Protein 2F06 (pdb70)

Foldseek 3Di:
DLLFAKKKKWKAFADPDDVVVLVVLCVVVVKAWLDWDWDDDPTTIIIITQILDVVVSVVSCVVVVIDMDIDTKWKFKWFPDPCTVVVLQCLQVVVPKHFPDDWDDDVGMIMDITDIPDVSSVVSCVVVVTGIDRNNNSNPD/DDLWAKKKKWWQQDDPPVVVVLVVLCVVVVKDWLDWDWDDDPGTTIIITQILDVVVSVVSVVVVVIDMDIDTKWKFKWFPDPPTVVVLVCLQVVLPKAWPDDWDADVGIIIDITDIPDVVSVVSCVVVVTGTDRNNVSNVD

Secondary structure (DSSP, 8-state):
----EEEEEEEE-SSSSHHHHHHHHHHHTTPPEEEEEEEE-SS-EEEEEEES-HHHHHHHHHHTT--EEEEEEEEEEEESSTTHHHHHHHHHHHTT--B---EEEETTEEEEEE-B---HHHHHHHHTT-EEEPHHHHTT-/----EEEEEEEE--TTTHHHHHHHHHHHTTPPEEEEEEEE-SS-EEEEEEES-HHHHHHHHHHTT--EEEEEEEEEEEESSTTHHHHHHHHHHHTT--B---EEEETTEEEEEE-B---HHHHHHHHTT-EEPPHHHHHT-

Solvent-accessible surface area: 14874 Å² total

Nearest PDB structures (foldseek):
  2f06-assembly1_A  TM=1.005E+00  e=1.774E-27  Bacteroides thetaiotaomicron VPI-5482
  1sc6-assembly1_B  TM=7.900E-01  e=1.062E-03  Escherichia coli
  1sc6-assembly1_A  TM=7.971E-01  e=2.039E-03  Escherichia coli
  2p9g-assembly1_A  TM=7.923E-01  e=1.811E-03  Escherichia coli
  3k5p-assembly1_A  TM=7.965E-01  e=3.687E-03  Brucella abortus 2308

Radius of gyration: 22.55 Å; Cα contacts (8 Å, |Δi|>4): 538; chains: 2; bounding box: 54×61×44 Å

Organism: Bacteroides thetaiotaomicron (strain ATCC 29148 / DSM 2079 / JCM 5827 / CCUG 10774 / NCTC 10582 / VPI-5482 / E50) (NCBI:txid226186)

CATH classification: 3.30.2130.10

Structure (mmCIF, N/CA/C/O backbone):
data_2F06
#
_entry.id   2F06
#
_cell.length_a   64.622
_cell.length_b   64.622
_cell.length_c   244.942
_cell.angle_alpha   90.00
_cell.angle_beta   90.00
_cell.angle_gamma   120.00
#
_symmetry.space_group_name_H-M   'P 61 2 2'
#
loop_
_entity.id
_entity.type
_entity.pdbx_description
1 polymer 'conserved hypothetical protein'
2 non-polymer HISTIDINE
3 water water
#
loop_
_atom_site.group_PDB
_atom_site.id
_atom_site.type_symbol
_atom_site.label_atom_id
_atom_site.label_alt_id
_atom_site.label_comp_id
_atom_site.label_asym_id
_atom_site.label_entity_id
_atom_site.label_seq_id
_atom_site.pdbx_PDB_ins_code
_atom_site.Cartn_x
_atom_site.Cartn_y
_atom_site.Cartn_z
_atom_site.occupancy
_atom_site.B_iso_or_equiv
_atom_site.auth_seq_id
_atom_site.auth_comp_id
_atom_site.auth_asym_id
_atom_site.auth_atom_id
_atom_site.pdbx_PDB_model_num
ATOM 1 N N . SER A 1 1 ? 10.494 11.951 20.277 1.00 42.82 -2 SER A N 1
ATOM 2 C CA . SER A 1 1 ? 9.689 13.187 20.602 1.00 42.86 -2 SER A CA 1
ATOM 3 C C . SER A 1 1 ? 9.732 13.576 22.119 1.00 42.87 -2 SER A C 1
ATOM 4 O O . SER A 1 1 ? 10.481 12.998 22.899 1.00 43.12 -2 SER A O 1
ATOM 7 N N . ASN A 1 2 ? 8.904 14.554 22.495 1.00 43.02 -1 ASN A N 1
ATOM 8 C CA . ASN A 1 2 ? 8.987 15.366 23.736 1.00 41.75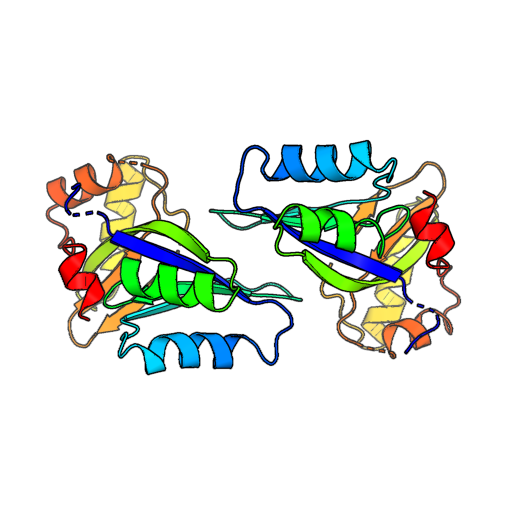 -1 ASN A CA 1
ATOM 9 C C . ASN A 1 2 ? 7.556 15.813 24.176 1.00 41.84 -1 ASN A C 1
ATOM 10 O O . ASN A 1 2 ? 7.380 16.383 25.297 1.00 42.73 -1 ASN A O 1
ATOM 15 N N . ALA A 1 3 ? 6.613 15.641 23.211 1.00 39.44 0 ALA A N 1
ATOM 16 C CA . ALA A 1 3 ? 5.117 15.607 23.283 1.00 37.57 0 ALA A CA 1
ATOM 17 C C . ALA A 1 3 ? 4.356 16.939 23.361 1.00 35.35 0 ALA A C 1
ATOM 18 O O . ALA A 1 3 ? 3.587 17.276 22.443 1.00 33.84 0 ALA A O 1
ATOM 33 N N . VAL A 1 5 ? 5.945 19.709 23.758 1.00 28.32 2 VAL A N 1
ATOM 34 C CA . VAL A 1 5 ? 6.812 20.737 23.194 1.00 25.99 2 VAL A CA 1
ATOM 35 C C . VAL A 1 5 ? 6.505 20.935 21.712 1.00 25.58 2 VAL A C 1
ATOM 36 O O . VAL A 1 5 ? 6.601 20.021 20.876 1.00 24.25 2 VAL A O 1
ATOM 40 N N . ALA A 1 6 ? 6.119 22.162 21.392 1.00 25.07 3 ALA A N 1
ATOM 41 C CA . ALA A 1 6 ? 5.724 22.533 20.065 1.00 22.74 3 ALA A CA 1
ATOM 42 C C . ALA A 1 6 ? 6.796 23.340 19.333 1.00 22.29 3 ALA A C 1
ATOM 43 O O . ALA A 1 6 ? 7.632 23.997 19.918 1.00 19.47 3 ALA A O 1
ATOM 45 N N . LYS A 1 7 ? 6.738 23.276 18.013 1.00 22.01 4 LYS A N 1
ATOM 46 C CA . LYS A 1 7 ? 7.613 24.041 17.160 1.00 22.35 4 LYS A CA 1
ATOM 47 C C . LYS A 1 7 ? 6.904 25.351 16.818 1.00 23.07 4 LYS A C 1
ATOM 48 O O . LYS A 1 7 ? 5.768 25.367 16.305 1.00 22.84 4 LYS A O 1
ATOM 54 N N . GLN A 1 8 ? 7.562 26.452 17.168 1.00 21.27 5 GLN A N 1
ATOM 55 C CA . GLN A 1 8 ? 7.135 27.746 16.729 1.00 20.91 5 GLN A CA 1
ATOM 56 C C . GLN A 1 8 ? 8.043 28.241 15.608 1.00 20.55 5 GLN A C 1
ATOM 57 O O . GLN A 1 8 ? 9.266 28.168 15.694 1.00 21.83 5 GLN A O 1
ATOM 63 N N . LEU A 1 9 ? 7.469 28.752 14.544 1.00 20.37 6 LEU A N 1
ATOM 64 C CA . LEU A 1 9 ? 8.296 29.407 13.532 1.00 20.82 6 LEU A CA 1
ATOM 65 C C . LEU A 1 9 ? 8.561 30.860 13.925 1.00 20.12 6 LEU A C 1
ATOM 66 O O . LEU A 1 9 ? 7.660 31.609 14.332 1.00 18.09 6 LEU A O 1
ATOM 71 N N . SER A 1 10 ? 9.814 31.251 13.779 1.00 19.80 7 SER A N 1
ATOM 72 C CA . SER A 1 10 ? 10.188 32.642 13.821 1.00 20.62 7 SER A CA 1
ATOM 73 C C . SER A 1 10 ? 10.689 33.058 12.467 1.00 21.57 7 SER A C 1
ATOM 74 O O . SER A 1 10 ? 11.736 32.580 12.044 1.00 21.96 7 SER A O 1
ATOM 77 N N . ILE A 1 11 ? 9.997 34.019 11.862 1.00 23.01 8 ILE A N 1
ATOM 78 C CA . ILE A 1 11 ? 10.265 34.425 10.534 1.00 24.56 8 ILE A CA 1
ATOM 79 C C . ILE A 1 11 ? 10.669 35.920 10.449 1.00 26.53 8 ILE A C 1
ATOM 80 O O . ILE A 1 11 ? 9.892 36.821 10.883 1.00 26.62 8 ILE A 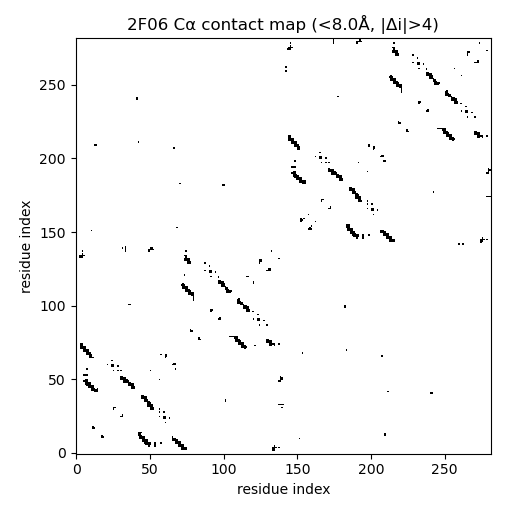O 1
ATOM 85 N N . PHE A 1 12 ? 11.857 36.157 9.872 1.00 26.99 9 PHE A N 1
ATOM 86 C CA . PHE A 1 12 ? 12.439 37.505 9.739 1.00 30.38 9 PHE A CA 1
ATOM 87 C C . PHE A 1 12 ? 11.763 38.218 8.561 1.00 31.50 9 PHE A C 1
ATOM 88 O O . PHE A 1 12 ? 11.815 37.744 7.445 1.00 31.99 9 PHE A O 1
ATOM 96 N N . LEU A 1 13 ? 11.029 39.294 8.854 1.00 33.78 10 LEU A N 1
ATOM 97 C CA . LEU A 1 13 ? 10.250 40.018 7.835 1.00 34.07 10 LEU A CA 1
ATOM 98 C C . LEU A 1 13 ? 11.088 41.263 7.617 1.00 36.05 10 LEU A C 1
ATOM 99 O O . LEU A 1 13 ? 11.164 42.156 8.507 1.00 36.23 10 LEU A O 1
ATOM 104 N N . GLU A 1 14 ? 11.742 41.329 6.478 1.00 37.26 11 GLU A N 1
ATOM 105 C CA . GLU A 1 14 ? 12.514 42.501 6.121 1.00 39.79 11 GLU A CA 1
ATOM 106 C C . GLU A 1 14 ? 11.617 43.662 5.624 1.00 40.09 11 GLU A C 1
ATOM 107 O O . GLU A 1 14 ? 10.408 43.536 5.643 1.00 40.03 11 GLU A O 1
ATOM 113 N N . ASN A 1 15 ? 12.162 44.811 5.238 1.00 42.04 12 ASN A N 1
ATOM 114 C CA . ASN A 1 15 ? 11.287 45.810 4.526 1.00 43.81 12 ASN A CA 1
ATOM 115 C C . ASN A 1 15 ? 10.175 46.345 5.528 1.00 44.89 12 ASN A C 1
ATOM 116 O O . ASN A 1 15 ? 10.554 46.863 6.579 1.00 44.81 12 ASN A O 1
ATOM 121 N N . LYS A 1 16 ? 8.862 46.220 5.250 1.00 45.75 13 LYS A N 1
ATOM 122 C CA . LYS A 1 16 ? 7.728 46.494 6.243 1.00 45.11 13 LYS A CA 1
ATOM 123 C C . LYS A 1 16 ? 6.305 46.398 5.617 1.00 45.76 13 LYS A C 1
ATOM 124 O O . LYS A 1 16 ? 5.319 46.658 6.321 1.00 46.40 13 LYS A O 1
ATOM 130 N N . SER A 1 17 ? 6.204 45.972 4.340 1.00 45.26 14 SER A N 1
ATOM 131 C CA . SER A 1 17 ? 5.347 46.709 3.359 1.00 44.03 14 SER A CA 1
ATOM 132 C C . SER A 1 17 ? 4.475 46.096 2.200 1.00 43.28 14 SER A C 1
ATOM 133 O O . SER A 1 17 ? 3.990 46.902 1.392 1.00 44.58 14 SER A O 1
ATOM 136 N N . GLY A 1 18 ? 4.387 44.787 1.939 1.00 41.10 15 GLY A N 1
ATOM 137 C CA . GLY A 1 18 ? 5.528 43.942 1.792 1.00 38.12 15 GLY A CA 1
ATOM 138 C C . GLY A 1 18 ? 5.453 42.456 2.037 1.00 35.07 15 GLY A C 1
ATOM 139 O O . GLY A 1 18 ? 4.613 41.711 1.503 1.00 35.02 15 GLY A O 1
ATOM 140 N N . ARG A 1 19 ? 6.412 42.077 2.848 1.00 31.28 16 ARG A N 1
ATOM 141 C CA . ARG A 1 19 ? 6.873 40.737 3.024 1.00 28.99 16 ARG A CA 1
ATOM 142 C C . ARG A 1 19 ? 5.957 39.933 3.875 1.00 26.87 16 ARG A C 1
ATOM 143 O O . ARG A 1 19 ? 5.921 38.726 3.718 1.00 24.15 16 ARG A O 1
ATOM 151 N N . LEU A 1 20 ? 5.217 40.585 4.776 1.00 24.26 17 LEU A N 1
ATOM 152 C CA . LEU A 1 20 ? 4.288 39.819 5.618 1.00 24.09 17 LEU A CA 1
ATOM 153 C C . LEU A 1 20 ? 3.160 39.174 4.743 1.00 23.57 17 LEU A C 1
ATOM 154 O O . LEU A 1 20 ? 2.735 38.019 4.980 1.00 22.19 17 LEU A O 1
ATOM 159 N N . THR A 1 21 ? 2.706 39.921 3.747 1.00 21.35 18 THR A N 1
ATOM 160 C CA . THR A 1 21 ? 1.684 39.396 2.859 1.00 22.90 18 THR A CA 1
ATOM 161 C C . THR A 1 21 ? 2.198 38.194 2.051 1.00 23.06 18 THR A C 1
ATOM 162 O O . THR A 1 21 ? 1.563 37.121 2.050 1.00 24.36 18 THR A O 1
ATOM 166 N N . GLU A 1 22 ? 3.359 38.353 1.437 1.00 22.50 19 GLU A N 1
ATOM 167 C CA . GLU A 1 22 ? 4.031 37.222 0.799 1.00 23.42 19 GLU A CA 1
ATOM 168 C C . GLU A 1 22 ? 4.213 36.018 1.703 1.00 22.37 19 GLU A C 1
ATOM 169 O O . GLU A 1 22 ? 4.041 34.932 1.219 1.00 21.31 19 GLU A O 1
ATOM 175 N N . VAL A 1 23 ? 4.559 36.185 2.995 1.00 20.28 20 VAL A N 1
ATOM 176 C CA . VAL A 1 23 ? 4.735 35.032 3.896 1.00 19.29 20 VAL A CA 1
ATOM 177 C C . VAL A 1 23 ? 3.412 34.333 4.086 1.00 18.90 20 VAL A C 1
ATOM 178 O O . VAL A 1 23 ? 3.305 33.083 4.140 1.00 18.92 20 VAL A O 1
ATOM 182 N N . THR A 1 24 ? 2.375 35.112 4.262 1.00 17.40 21 THR A N 1
ATOM 183 C CA . THR A 1 24 ? 1.065 34.462 4.477 1.00 18.41 21 THR A CA 1
ATOM 184 C C . THR A 1 24 ? 0.572 33.812 3.187 1.00 18.04 21 THR A C 1
ATOM 185 O O . THR A 1 24 ? -0.163 32.809 3.246 1.00 18.74 21 THR A O 1
ATOM 189 N N . GLU A 1 25 ? 0.970 34.385 2.068 1.00 17.26 22 GLU A N 1
ATOM 190 C CA . GLU A 1 25 ? 0.749 33.758 0.738 1.00 20.33 22 GLU A CA 1
ATOM 191 C C . GLU A 1 25 ? 1.496 32.423 0.487 1.00 20.03 22 GLU A C 1
ATOM 192 O O . GLU A 1 25 ? 0.897 31.475 0.002 1.00 22.01 22 GLU A O 1
ATOM 198 N N . VAL A 1 26 ? 2.797 32.363 0.721 1.00 21.87 23 VAL A N 1
ATOM 199 C CA . VAL A 1 26 ? 3.531 31.070 0.860 1.00 24.04 23 VAL A CA 1
ATOM 200 C C . VAL A 1 26 ? 2.813 30.002 1.686 1.00 24.05 23 VAL A C 1
ATOM 201 O O . VAL A 1 26 ? 2.635 28.877 1.223 1.00 26.31 23 VAL A O 1
ATOM 205 N N . LEU A 1 27 ? 2.397 30.341 2.891 1.00 23.42 24 LEU A N 1
ATOM 206 C CA . LEU A 1 27 ? 1.698 29.396 3.736 1.00 22.69 24 LEU A CA 1
ATOM 207 C C . LEU A 1 27 ? 0.321 28.998 3.220 1.00 21.92 24 LEU A C 1
ATOM 208 O O . LEU A 1 27 ? -0.003 27.814 3.286 1.00 21.81 24 LEU A O 1
ATOM 213 N N . ALA A 1 28 ? -0.472 29.958 2.705 1.00 19.66 25 ALA A N 1
ATOM 214 C CA . ALA A 1 28 ? -1.764 29.672 2.078 1.00 20.44 25 ALA A CA 1
ATOM 215 C C . ALA A 1 28 ? -1.645 28.686 0.922 1.00 21.09 25 ALA A C 1
ATOM 216 O O . ALA A 1 28 ? -2.531 27.827 0.716 1.00 21.56 25 ALA A O 1
ATOM 218 N N . LYS A 1 29 ? -0.604 28.863 0.109 1.00 21.27 26 LYS A N 1
ATOM 219 C CA . LYS A 1 29 ? -0.438 28.045 -1.098 1.00 22.70 26 LYS A CA 1
ATOM 220 C C . LYS A 1 29 ? -0.203 26.556 -0.723 1.00 23.36 26 LYS A C 1
ATOM 221 O O . LYS A 1 29 ? -0.538 25.638 -1.509 1.00 23.95 26 LYS A O 1
ATOM 227 N N . GLU A 1 30 ? 0.363 26.326 0.472 1.00 22.75 27 GLU A N 1
ATOM 228 C CA . GLU A 1 30 ? 0.616 24.982 0.922 1.00 23.08 27 GLU A CA 1
ATOM 229 C C . GLU A 1 30 ? -0.571 24.361 1.698 1.00 23.71 27 GLU A C 1
ATOM 230 O O . GLU A 1 30 ? -0.471 23.185 2.165 1.00 24.50 27 GLU A O 1
ATOM 236 N N . ASN A 1 31 ? -1.672 25.122 1.819 1.00 22.84 28 ASN A N 1
ATOM 237 C CA . ASN A 1 31 ? -2.844 24.795 2.656 1.00 22.06 28 ASN A CA 1
ATOM 238 C C . ASN A 1 31 ? -2.374 24.583 4.094 1.00 22.41 28 ASN A C 1
ATOM 239 O O . ASN A 1 31 ? -2.778 23.625 4.760 1.00 21.55 28 ASN A O 1
ATOM 244 N N . ILE A 1 32 ? -1.490 25.487 4.550 1.00 22.01 29 ILE A N 1
ATOM 245 C CA . ILE A 1 32 ? -1.009 25.493 5.905 1.00 20.47 29 ILE A CA 1
ATOM 246 C C . ILE A 1 32 ? -1.819 26.524 6.626 1.00 20.97 29 ILE A C 1
ATOM 247 O O . ILE A 1 32 ? -1.871 27.696 6.232 1.00 20.19 29 ILE A O 1
ATOM 252 N N . ASN A 1 33 ? -2.511 26.061 7.667 1.00 21.83 30 ASN A N 1
ATOM 253 C CA . ASN A 1 33 ? -3.287 26.939 8.555 1.00 23.46 30 ASN A CA 1
ATOM 254 C C . ASN A 1 33 ? -2.418 27.560 9.658 1.00 23.67 30 ASN A C 1
ATOM 255 O O . ASN A 1 33 ? -1.593 26.885 10.333 1.00 23.59 30 ASN A O 1
ATOM 260 N N . LEU A 1 34 ? -2.686 28.829 9.911 1.00 23.89 31 LEU A N 1
ATOM 261 C CA . LEU A 1 34 ? -2.105 29.543 11.033 1.00 23.55 31 LEU A CA 1
ATOM 262 C C . LEU A 1 34 ? -3.012 29.380 12.258 1.00 23.49 31 LEU A C 1
ATOM 263 O O . LEU A 1 34 ? -4.178 29.661 12.189 1.00 24.31 31 LEU A O 1
ATOM 268 N N . SER A 1 35 ? -2.471 28.941 13.383 1.00 23.13 32 SER A N 1
ATOM 269 C CA . SER A 1 35 ? -3.226 28.774 14.643 1.00 23.19 32 SER A CA 1
ATOM 270 C C . SER A 1 35 ? -3.150 29.963 15.555 1.00 21.50 32 SER A C 1
ATOM 271 O O . SER A 1 35 ? -4.087 30.280 16.267 1.00 19.24 32 SER A O 1
ATOM 274 N N . ALA A 1 36 ? -1.977 30.558 15.554 1.00 23.12 33 ALA A N 1
ATOM 275 C CA . ALA A 1 36 ? -1.590 31.593 16.515 1.00 25.33 33 ALA A CA 1
ATOM 276 C C . ALA A 1 36 ? -0.373 32.282 15.948 1.00 26.57 33 ALA A C 1
ATOM 277 O O . ALA A 1 36 ? 0.591 31.628 15.485 1.00 27.28 33 ALA A O 1
ATOM 279 N N . LEU A 1 37 ? -0.396 33.594 16.001 1.00 26.41 34 LEU A N 1
ATOM 280 C CA . LEU A 1 37 ? 0.777 34.307 15.652 1.00 27.36 34 LEU A CA 1
ATOM 281 C C . LEU A 1 37 ? 0.875 35.613 16.430 1.00 27.90 34 LEU A C 1
ATOM 282 O O . LEU A 1 37 ? -0.094 36.062 17.060 1.00 28.32 34 LEU A O 1
ATOM 287 N N . CYS A 1 38 ? 2.041 36.231 16.365 1.00 25.87 35 CYS A N 1
ATOM 288 C CA . CYS A 1 38 ? 2.307 37.370 17.177 1.00 27.69 35 CYS A CA 1
ATOM 289 C C . CYS A 1 38 ? 3.503 37.943 16.445 1.00 26.83 35 CYS A C 1
ATOM 290 O O . CYS A 1 38 ? 4.441 37.229 16.054 1.00 27.55 35 CYS A O 1
ATOM 293 N N . ILE A 1 39 ? 3.470 39.221 16.165 1.00 25.93 36 ILE A N 1
ATOM 294 C CA . ILE A 1 39 ? 4.651 39.796 15.579 1.00 25.10 36 ILE A CA 1
ATOM 295 C C . ILE A 1 39 ? 5.442 40.490 16.682 1.00 25.84 36 ILE A C 1
ATOM 296 O O . ILE A 1 39 ? 4.916 41.342 17.392 1.00 24.78 36 ILE A O 1
ATOM 301 N N . ALA A 1 40 ? 6.726 40.157 16.806 1.00 27.38 37 ALA A N 1
ATOM 302 C CA . ALA A 1 40 ? 7.589 40.991 17.673 1.00 27.61 37 ALA A CA 1
ATOM 303 C C . ALA A 1 40 ? 8.356 41.979 16.772 1.00 26.15 37 ALA A C 1
ATOM 304 O O . ALA A 1 40 ? 9.288 41.575 16.104 1.00 25.16 37 ALA A O 1
ATOM 306 N N . GLU A 1 41 ? 7.985 43.268 16.772 1.00 25.34 38 GLU A N 1
ATOM 307 C CA A GLU A 1 41 ? 8.472 44.237 15.774 0.50 23.13 38 GLU A CA 1
ATOM 308 C CA B GLU A 1 41 ? 8.539 44.192 15.770 0.50 24.89 38 GLU A CA 1
ATOM 309 C C . GLU A 1 41 ? 9.463 45.278 16.300 1.00 23.70 38 GLU A C 1
ATOM 310 O O . GLU A 1 41 ? 9.436 45.647 17.481 1.00 22.49 38 GLU A O 1
ATOM 321 N N . ASN A 1 42 ? 10.302 45.792 15.413 1.00 22.80 39 ASN A N 1
ATOM 322 C CA . ASN A 1 42 ? 10.991 47.007 15.727 1.00 21.46 39 ASN A CA 1
ATOM 323 C C . ASN A 1 42 ? 10.645 48.019 14.613 1.00 22.63 39 ASN A C 1
ATOM 324 O O . ASN A 1 42 ? 9.841 47.715 13.706 1.00 22.38 39 ASN A O 1
ATOM 329 N N . ALA A 1 43 ? 11.261 49.197 14.672 1.00 22.07 40 ALA A N 1
ATOM 330 C CA . ALA A 1 43 ? 11.017 50.274 13.711 1.00 22.08 40 ALA A CA 1
ATOM 331 C C . ALA A 1 43 ? 11.295 49.842 12.244 1.00 21.55 40 ALA A C 1
ATOM 332 O O . ALA A 1 43 ? 10.787 50.435 11.324 1.00 20.83 40 ALA A O 1
ATOM 334 N N . ASP A 1 44 ? 12.113 48.841 12.020 1.00 22.66 41 ASP A N 1
ATOM 335 C CA . ASP A 1 44 ? 12.459 48.617 10.617 1.00 23.69 41 ASP A CA 1
ATOM 336 C C . ASP A 1 44 ? 11.823 47.326 10.149 1.00 24.59 41 ASP A C 1
ATOM 337 O O . ASP A 1 44 ? 11.363 47.228 8.992 1.00 24.02 41 ASP A O 1
ATOM 342 N N . PHE A 1 45 ? 11.813 46.298 11.007 1.00 25.46 42 PHE A N 1
ATOM 343 C CA A PHE A 1 45 ? 11.478 44.947 10.596 0.50 25.04 42 PHE A CA 1
ATOM 344 C CA B PHE A 1 45 ? 11.250 45.030 10.535 0.50 26.66 42 PHE A CA 1
ATOM 345 C C . PHE A 1 45 ? 10.612 44.320 11.657 1.00 27.29 42 PHE A C 1
ATOM 346 O O . PHE A 1 45 ? 10.582 44.822 12.787 1.00 27.26 42 PHE A O 1
ATOM 361 N N . GLY A 1 46 ? 9.998 43.192 11.304 1.00 28.54 43 GLY A N 1
ATOM 362 C CA . GLY A 1 46 ? 9.361 42.370 12.311 1.00 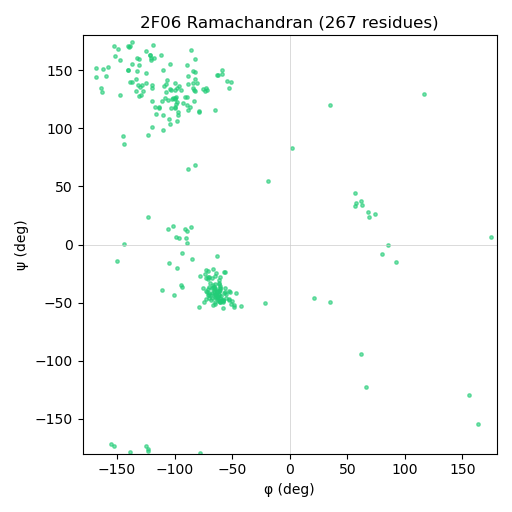30.78 43 GLY A CA 1
ATOM 363 C C . GLY A 1 46 ? 9.872 40.974 12.391 1.00 30.25 43 GLY A C 1
ATOM 364 O O . GLY A 1 46 ? 10.546 40.482 11.491 1.00 32.13 43 GLY A O 1
ATOM 365 N N . ILE A 1 47 ? 9.567 40.342 13.490 1.00 29.74 44 ILE A N 1
ATOM 366 C CA . ILE A 1 47 ? 9.659 38.935 13.464 1.00 31.99 44 ILE A CA 1
ATOM 367 C C . ILE A 1 47 ? 8.271 38.321 13.690 1.00 31.05 44 ILE A C 1
ATOM 368 O O . ILE A 1 47 ? 7.659 38.506 14.793 1.00 32.60 44 ILE A O 1
ATOM 373 N N . LEU A 1 48 ? 7.822 37.576 12.683 1.00 28.06 45 LEU A N 1
ATOM 374 C CA . LEU A 1 48 ? 6.617 36.818 12.841 1.00 27.26 45 LEU A CA 1
ATOM 375 C C . LEU A 1 48 ? 6.892 35.548 13.631 1.00 25.79 45 LEU A C 1
ATOM 376 O O . LEU A 1 48 ? 7.553 34.633 13.143 1.00 26.41 45 LEU A O 1
ATOM 381 N N . ARG A 1 49 ? 6.318 35.494 14.811 1.00 22.50 46 ARG A N 1
ATOM 382 C CA . ARG A 1 49 ? 6.255 34.274 15.574 1.00 22.38 46 ARG A CA 1
ATOM 383 C C . ARG A 1 49 ? 4.936 33.575 15.297 1.00 23.32 46 ARG A C 1
ATOM 384 O O . ARG A 1 49 ? 3.875 34.205 15.344 1.00 23.54 46 ARG A O 1
ATOM 392 N N . GLY A 1 50 ? 4.992 32.282 15.033 1.00 22.18 47 GLY A N 1
ATOM 393 C CA . GLY A 1 50 ? 3.904 31.644 14.352 1.00 24.32 47 GLY A CA 1
ATOM 394 C C . GLY A 1 50 ? 3.737 30.213 14.821 1.00 23.83 47 GLY A C 1
ATOM 395 O O . GLY A 1 50 ? 4.690 29.446 14.835 1.00 24.37 47 GLY A O 1
ATOM 396 N N . ILE A 1 51 ? 2.511 29.883 15.200 1.00 22.49 48 ILE A N 1
ATOM 397 C CA . ILE A 1 51 ? 2.066 28.482 15.340 1.00 22.11 48 ILE A CA 1
ATOM 398 C C . ILE A 1 51 ? 1.267 28.074 14.095 1.00 21.46 48 ILE A C 1
ATOM 399 O O . ILE A 1 51 ? 0.242 28.683 13.799 1.00 21.73 48 ILE A O 1
ATOM 404 N N . VAL A 1 52 ? 1.759 27.082 13.339 1.00 21.24 49 VAL A N 1
ATOM 405 C CA . VAL A 1 52 ? 1.079 26.650 12.120 1.00 22.26 49 VAL A CA 1
ATOM 406 C C . VAL A 1 52 ? 0.628 25.154 12.199 1.00 23.17 49 VAL A C 1
ATOM 407 O O . VAL A 1 52 ? 1.037 24.440 13.133 1.00 21.53 49 VAL A O 1
ATOM 411 N N . SER A 1 53 ? -0.159 24.703 11.212 1.00 22.51 50 SER A N 1
ATOM 412 C CA . SER A 1 53 ? -0.712 23.316 11.209 1.00 23.50 50 SER A CA 1
ATOM 413 C C . SER A 1 53 ? 0.305 22.199 10.886 1.00 23.76 50 SER A C 1
ATOM 414 O O . SER A 1 53 ? 0.125 21.040 11.301 1.00 24.09 50 SER A O 1
ATOM 417 N N . ASP A 1 54 ? 1.361 22.559 10.154 1.00 23.37 51 ASP A N 1
ATOM 418 C CA . ASP A 1 54 ? 2.435 21.645 9.788 1.00 23.53 51 ASP A CA 1
ATOM 419 C C . ASP A 1 54 ? 3.776 22.416 9.791 1.00 23.19 51 ASP A C 1
ATOM 420 O O . ASP A 1 54 ? 4.185 22.961 8.754 1.00 23.21 51 ASP A O 1
ATOM 425 N N . PRO A 1 55 ? 4.443 22.510 10.966 1.00 22.73 52 PRO A N 1
ATOM 426 C CA . PRO A 1 55 ? 5.659 23.358 11.007 1.00 22.87 52 PRO A CA 1
ATOM 427 C C . PRO A 1 55 ? 6.824 22.942 10.079 1.00 22.70 52 PRO A C 1
ATOM 428 O O . PRO A 1 55 ? 7.483 23.814 9.525 1.00 21.68 52 PRO A O 1
ATOM 432 N N . ASP A 1 56 ? 7.016 21.648 9.851 1.00 22.62 53 ASP A N 1
ATOM 433 C CA . ASP A 1 56 ? 8.111 21.160 9.000 1.00 23.23 53 ASP A CA 1
ATOM 434 C C . ASP A 1 56 ? 7.880 21.493 7.513 1.00 22.08 53 ASP A C 1
ATOM 435 O O . ASP A 1 56 ? 8.808 21.930 6.822 1.00 20.91 53 ASP A O 1
ATOM 440 N N . LYS A 1 57 ? 6.649 21.289 7.054 1.00 20.94 54 LYS A N 1
ATOM 441 C CA . LYS A 1 57 ? 6.270 21.638 5.674 1.00 21.44 54 LYS A CA 1
ATOM 442 C C . LYS A 1 57 ? 6.372 23.164 5.496 1.00 20.47 54 LYS A C 1
ATOM 443 O O . LYS A 1 57 ? 6.884 23.634 4.475 1.00 20.50 54 LYS A O 1
ATOM 449 N N . ALA A 1 58 ? 5.876 23.918 6.485 1.00 18.71 55 ALA A N 1
ATOM 450 C CA . ALA A 1 58 ? 5.952 25.375 6.480 1.00 18.19 55 ALA A CA 1
ATOM 451 C C . ALA A 1 58 ? 7.366 25.895 6.446 1.00 18.50 55 ALA A C 1
ATOM 452 O O . ALA A 1 58 ? 7.688 26.761 5.590 1.00 18.66 55 ALA A O 1
ATOM 454 N N . TYR A 1 59 ? 8.202 25.375 7.335 1.00 17.65 56 TYR A N 1
ATOM 455 C CA . TYR A 1 59 ? 9.626 25.709 7.308 1.00 19.98 56 TYR A CA 1
ATOM 456 C C . TYR A 1 59 ? 10.309 25.486 5.944 1.00 20.28 56 TYR A C 1
ATOM 457 O O . TYR A 1 59 ? 11.061 26.331 5.458 1.00 19.53 56 TYR A O 1
ATOM 466 N N . LYS A 1 60 ? 10.082 24.344 5.324 1.00 21.23 57 LYS A N 1
ATOM 467 C CA . LYS A 1 60 ? 10.788 24.089 4.059 1.00 22.08 57 LYS A CA 1
ATOM 468 C C . LYS A 1 60 ? 10.268 24.986 2.906 1.00 21.86 57 LYS A C 1
ATOM 469 O O . LYS A 1 60 ? 11.064 25.429 2.064 1.00 21.22 57 LYS A O 1
ATOM 475 N N . ALA A 1 61 ? 8.954 25.244 2.879 1.00 20.86 58 ALA A N 1
ATOM 476 C CA . ALA A 1 61 ? 8.341 26.177 1.931 1.00 21.61 58 ALA A CA 1
ATOM 477 C C . ALA A 1 61 ? 8.928 27.619 2.050 1.00 21.55 58 ALA A C 1
ATOM 478 O O . ALA A 1 61 ? 9.337 28.272 1.046 1.00 21.77 58 ALA A O 1
ATOM 480 N N . LEU A 1 62 ? 9.007 28.093 3.280 1.00 21.83 59 LEU A N 1
ATOM 481 C CA . LEU A 1 62 ? 9.622 29.365 3.562 1.00 21.37 59 LEU A CA 1
ATOM 482 C C . LEU A 1 62 ? 11.093 29.450 3.153 1.00 21.80 59 LEU A C 1
ATOM 483 O O . LEU A 1 62 ? 11.448 30.417 2.493 1.00 21.50 59 LEU A O 1
ATOM 488 N N . LYS A 1 63 ? 11.938 28.477 3.531 1.00 22.14 60 LYS A N 1
ATOM 489 C CA . LYS A 1 63 ? 13.354 28.419 3.055 1.00 23.91 60 LYS A CA 1
ATOM 490 C C . LYS A 1 63 ? 13.472 28.404 1.526 1.00 23.50 60 LYS A C 1
ATOM 491 O O . LYS A 1 63 ? 14.377 29.024 0.949 1.00 23.64 60 LYS A O 1
ATOM 497 N N . ASP A 1 64 ? 12.582 27.641 0.885 1.00 24.28 61 ASP A N 1
ATOM 498 C CA . ASP A 1 64 ? 12.488 27.540 -0.569 1.00 23.44 61 ASP A CA 1
ATOM 499 C C . ASP A 1 64 ? 12.180 28.897 -1.206 1.00 22.91 61 ASP A C 1
ATOM 500 O O . ASP A 1 64 ? 12.626 29.163 -2.329 1.00 23.18 61 ASP A O 1
ATOM 505 N N . ASN A 1 65 ? 11.343 29.694 -0.538 1.00 21.39 62 ASN A N 1
ATOM 506 C CA . ASN A 1 65 ? 11.011 31.046 -0.970 1.00 21.33 62 ASN A CA 1
ATOM 507 C C . ASN A 1 65 ? 11.949 32.126 -0.419 1.00 22.54 62 ASN A C 1
ATOM 508 O O . ASN A 1 65 ? 11.636 33.320 -0.511 1.00 22.76 62 ASN A O 1
ATOM 513 N N . HIS A 1 66 ? 13.071 31.687 0.174 1.00 22.77 63 HIS A N 1
ATOM 514 C CA . HIS A 1 66 ? 14.213 32.534 0.556 1.00 23.65 63 HIS A CA 1
ATOM 515 C C . HIS A 1 66 ? 13.922 33.381 1.782 1.00 23.91 63 HIS A C 1
ATOM 516 O O . HIS A 1 66 ? 14.578 34.425 1.975 1.00 25.48 63 HIS A O 1
ATOM 523 N N . PHE A 1 67 ? 12.996 32.916 2.639 1.00 22.74 64 PHE A N 1
ATOM 524 C CA . PHE A 1 67 ? 12.797 33.531 3.947 1.00 21.96 64 PHE A CA 1
ATOM 525 C C . PHE A 1 67 ? 13.811 33.013 4.940 1.00 21.85 64 PHE A C 1
ATOM 526 O O . PHE A 1 67 ? 14.257 31.874 4.820 1.00 21.06 64 PHE A O 1
ATOM 534 N N . ALA A 1 68 ? 14.201 33.869 5.898 1.00 21.05 65 ALA A N 1
ATOM 535 C CA . ALA A 1 68 ? 14.967 33.444 7.037 1.00 22.03 65 ALA A CA 1
ATOM 536 C C . ALA A 1 68 ? 13.978 32.996 8.146 1.00 21.29 65 ALA A C 1
ATOM 537 O O . ALA A 1 68 ? 13.209 33.790 8.640 1.00 22.18 65 ALA A O 1
ATOM 539 N N . VAL A 1 69 ? 13.999 31.716 8.519 1.00 21.72 66 VAL A N 1
ATOM 540 C CA . VAL A 1 69 ? 13.086 31.119 9.511 1.00 22.44 66 VAL A CA 1
ATOM 541 C C . VAL A 1 69 ? 13.864 30.278 10.473 1.00 22.23 66 VAL A C 1
ATOM 542 O O . VAL A 1 69 ? 14.744 29.515 10.087 1.00 20.57 66 VAL A O 1
ATOM 546 N N . ASN A 1 70 ? 13.468 30.317 11.723 1.00 23.71 67 ASN A N 1
ATOM 547 C CA . ASN A 1 70 ? 14.102 29.511 12.763 1.00 24.86 67 ASN A CA 1
ATOM 548 C C . ASN A 1 70 ? 12.959 28.843 13.473 1.00 26.01 67 ASN A C 1
ATOM 549 O O . ASN A 1 70 ? 11.856 29.378 13.447 1.00 26.23 67 ASN A O 1
ATOM 554 N N . ILE A 1 71 ? 13.198 27.686 14.093 1.00 26.21 68 ILE A N 1
ATOM 555 C CA . ILE A 1 71 ? 12.177 27.015 14.921 1.00 26.04 68 ILE A CA 1
ATOM 556 C C . ILE A 1 71 ? 12.591 27.163 16.376 1.00 25.53 68 ILE A C 1
ATOM 557 O O . ILE A 1 71 ? 13.777 27.137 16.676 1.00 24.12 68 ILE A O 1
ATOM 562 N N . THR A 1 72 ? 11.621 27.454 17.241 1.00 24.34 69 THR A N 1
ATOM 563 C CA . THR A 1 72 ? 11.823 27.569 18.704 1.00 25.33 69 THR A CA 1
ATOM 564 C C . THR A 1 72 ? 10.844 26.621 19.373 1.00 23.06 69 THR A C 1
ATOM 565 O O . THR A 1 72 ? 9.750 26.435 18.852 1.00 21.29 69 THR A O 1
ATOM 569 N N . ASP A 1 73 ? 11.233 26.051 20.521 1.00 23.24 70 ASP A N 1
ATOM 570 C CA . ASP A 1 73 ? 10.358 25.190 21.334 1.00 21.29 70 ASP A CA 1
ATOM 571 C C . ASP A 1 73 ? 9.539 26.167 22.151 1.00 20.56 70 ASP A C 1
ATOM 572 O O . ASP A 1 73 ? 10.080 27.111 22.700 1.00 20.15 70 ASP A O 1
ATOM 577 N N . VAL A 1 74 ? 8.241 25.940 22.195 1.00 20.42 71 VAL A N 1
ATOM 578 C CA . VAL A 1 74 ? 7.294 26.591 23.091 1.00 21.08 71 VAL A CA 1
ATOM 579 C C . VAL A 1 74 ? 6.305 25.488 23.580 1.00 21.06 71 VAL A C 1
ATOM 580 O O . VAL A 1 74 ? 6.310 24.326 23.085 1.00 19.08 71 VAL A O 1
ATOM 584 N N . VAL A 1 75 ? 5.479 25.857 24.556 1.00 21.84 72 VAL A N 1
ATOM 585 C CA . VAL A 1 75 ? 4.460 24.923 25.136 1.00 22.39 72 VAL A CA 1
ATOM 586 C C . VAL A 1 75 ? 3.134 25.693 25.165 1.00 23.34 72 VAL A C 1
ATOM 587 O O . VAL A 1 75 ? 3.101 26.920 25.419 1.00 21.92 72 VAL A O 1
ATOM 591 N N . GLY A 1 76 ? 2.057 25.007 24.787 1.00 23.95 73 GLY A N 1
ATOM 592 C CA . GLY A 1 76 ? 0.710 25.552 24.804 1.00 22.74 73 GLY A CA 1
ATOM 593 C C . GLY A 1 76 ? -0.029 25.076 26.037 1.00 23.44 73 GLY A C 1
ATOM 594 O O . GLY A 1 76 ? 0.137 23.946 26.441 1.00 22.37 73 GLY A O 1
ATOM 595 N N . ILE A 1 77 ? -0.804 25.956 26.679 1.00 23.32 74 ILE A N 1
ATOM 596 C CA . ILE A 1 77 ? -1.656 25.582 27.792 1.00 23.46 74 ILE A CA 1
ATOM 597 C C . ILE A 1 77 ? -3.044 26.176 27.567 1.00 24.98 74 ILE A C 1
ATOM 598 O O . ILE A 1 77 ? -3.222 27.121 26.771 1.00 23.33 74 ILE A O 1
ATOM 603 N N . SER A 1 78 ? -4.008 25.607 28.267 1.00 24.44 75 SER A N 1
ATOM 604 C CA . SER A 1 78 ? -5.353 26.089 28.246 1.00 26.00 75 SER A CA 1
ATOM 605 C C . SER A 1 78 ? -5.745 26.360 29.690 1.00 25.39 75 SER A C 1
ATOM 606 O O . SER A 1 78 ? -5.385 25.588 30.601 1.00 25.66 75 SER A O 1
ATOM 609 N N . CYS A 1 79 ? -6.436 27.460 29.931 1.00 23.97 76 CYS A N 1
ATOM 610 C CA . CYS A 1 79 ? -6.996 27.670 31.269 1.00 24.38 76 CYS A CA 1
ATOM 611 C C . CYS A 1 79 ? -8.387 28.264 31.166 1.00 22.57 76 CYS A C 1
ATOM 612 O O . CYS A 1 79 ? -8.828 28.586 30.092 1.00 22.41 76 CYS A O 1
ATOM 615 N N . PRO A 1 80 ? -9.114 28.333 32.272 1.00 22.47 77 PRO A N 1
ATOM 616 C CA . PRO A 1 80 ? -10.413 29.034 32.161 1.00 21.57 77 PRO A CA 1
ATOM 617 C C . PRO A 1 80 ? -10.344 30.509 31.705 1.00 22.85 77 PRO A C 1
ATOM 618 O O . PRO A 1 80 ? -9.365 31.231 31.981 1.00 22.32 77 PRO A O 1
ATOM 622 N N . ASN A 1 81 ? -11.378 30.914 30.959 1.00 21.76 78 ASN A N 1
ATOM 623 C CA . ASN A 1 81 ? -11.475 32.286 30.502 1.00 21.23 78 ASN A CA 1
ATOM 624 C C . ASN A 1 81 ? -12.197 33.093 31.553 1.00 21.15 78 ASN A C 1
ATOM 625 O O . ASN A 1 81 ? -13.288 33.615 31.307 1.00 21.28 78 ASN A O 1
ATOM 630 N N . VAL A 1 82 ? -11.557 33.208 32.707 1.00 20.89 79 VAL A N 1
ATOM 631 C CA . VAL A 1 82 ? -12.083 34.003 33.825 1.00 20.70 79 VAL A CA 1
ATOM 632 C C . VAL A 1 82 ? -10.922 34.802 34.430 1.00 20.19 79 VAL A C 1
ATOM 633 O O . VAL A 1 82 ? -9.775 34.429 34.213 1.00 19.43 79 VAL A O 1
ATOM 637 N N . PRO A 1 83 ? -11.209 35.949 35.100 1.00 20.74 80 PRO A N 1
ATOM 638 C CA . PRO A 1 83 ? -10.192 36.745 35.774 1.00 20.25 80 PRO A CA 1
ATOM 639 C C . PRO A 1 83 ? -9.338 35.926 36.743 1.00 20.64 80 PRO A C 1
ATOM 640 O O . PRO A 1 83 ? -9.878 35.110 37.509 1.00 19.17 80 PRO A O 1
ATOM 644 N N . GLY A 1 84 ? -8.023 36.138 36.680 1.00 20.20 81 GLY A N 1
ATOM 645 C CA . GLY A 1 84 ? -7.099 35.512 37.636 1.00 22.67 81 GLY A CA 1
ATOM 646 C C . GLY A 1 84 ? -6.636 34.108 37.277 1.00 23.18 81 GLY A C 1
ATOM 647 O O . GLY A 1 84 ? -5.855 33.489 38.016 1.00 24.02 81 GLY A O 1
ATOM 648 N N . ALA A 1 85 ? -7.126 33.611 36.142 1.00 22.85 82 ALA A N 1
ATOM 649 C CA . ALA A 1 85 ? -6.922 32.244 35.770 1.00 23.79 82 ALA A CA 1
ATOM 650 C C . ALA A 1 85 ? -5.480 32.100 35.324 1.00 23.98 82 ALA A C 1
ATOM 651 O O . ALA A 1 85 ? -4.776 31.219 35.805 1.00 24.41 82 ALA A O 1
ATOM 653 N N . LEU A 1 86 ? -5.038 32.991 34.428 1.00 24.35 83 LEU A N 1
ATOM 654 C CA . LEU A 1 86 ? -3.641 33.023 33.988 1.00 24.69 83 LEU A CA 1
ATOM 655 C C . LEU A 1 86 ? -2.688 33.339 35.152 1.00 24.06 83 LEU A C 1
ATOM 656 O O . LEU A 1 86 ? -1.615 32.751 35.236 1.00 23.09 83 LEU A O 1
ATOM 661 N N . ALA A 1 87 ? -3.097 34.284 36.008 1.00 24.07 84 ALA A N 1
ATOM 662 C CA . ALA A 1 87 ? -2.436 34.662 37.237 1.00 23.75 84 ALA A CA 1
ATOM 663 C C . ALA A 1 87 ? -2.028 33.469 38.087 1.00 23.82 84 ALA A C 1
ATOM 664 O O . ALA A 1 87 ? -0.974 33.509 38.714 1.00 22.88 84 ALA A O 1
ATOM 666 N N . LYS A 1 88 ? -2.920 32.470 38.171 1.00 23.84 85 LYS A N 1
ATOM 667 C CA . LYS A 1 88 ? -2.729 31.292 39.027 1.00 24.34 85 LYS A CA 1
ATOM 668 C C . LYS A 1 88 ? -1.629 30.429 38.408 1.00 24.34 85 LYS A C 1
ATOM 669 O O . LYS A 1 88 ? -0.707 29.955 39.077 1.00 24.33 85 LYS A O 1
ATOM 675 N N . VAL A 1 89 ? -1.689 30.269 37.096 1.00 23.84 86 VAL A N 1
ATOM 676 C CA . VAL A 1 89 ? -0.663 29.536 36.416 1.00 23.91 86 VAL A CA 1
ATOM 677 C C . VAL A 1 89 ? 0.732 30.163 36.618 1.00 23.75 86 VAL A C 1
ATOM 678 O O . VAL A 1 89 ? 1.701 29.451 36.844 1.00 23.93 86 VAL A O 1
ATOM 682 N N . LEU A 1 90 ? 0.826 31.480 36.500 1.00 22.47 87 LEU A N 1
ATOM 683 C CA . LEU A 1 90 ? 2.094 32.177 36.451 1.00 21.56 87 LEU A CA 1
ATOM 684 C C . LEU A 1 90 ? 2.700 32.149 37.860 1.00 22.18 87 LEU A C 1
ATOM 685 O O . LEU A 1 90 ? 3.921 32.176 38.053 1.00 22.33 87 LEU A O 1
ATOM 690 N N . GLY A 1 91 ? 1.816 32.091 38.855 1.00 21.64 88 GLY A N 1
ATOM 691 C CA . GLY A 1 91 ? 2.216 32.078 40.243 1.00 21.43 88 GLY A CA 1
ATOM 692 C C . GLY A 1 91 ? 2.759 30.698 40.567 1.00 22.13 88 GLY A C 1
ATOM 693 O O . GLY A 1 91 ? 3.730 30.582 41.320 1.00 22.34 88 GLY A O 1
ATOM 694 N N . PHE A 1 92 ? 2.157 29.648 40.002 1.00 22.53 89 PHE A N 1
ATOM 695 C CA . PHE A 1 92 ? 2.724 28.311 40.155 1.00 23.52 89 PHE A CA 1
ATOM 696 C C . PHE A 1 92 ? 4.139 28.375 39.597 1.00 23.22 89 PHE A C 1
ATOM 697 O O . PHE A 1 92 ? 5.067 27.932 40.226 1.00 22.07 89 PHE A O 1
ATOM 705 N N . LEU A 1 93 ? 4.322 28.949 38.412 1.00 22.92 90 LEU A N 1
ATOM 706 C CA . LEU A 1 93 ? 5.633 28.890 37.759 1.00 23.72 90 LEU A CA 1
ATOM 707 C C . LEU A 1 93 ? 6.618 29.701 38.523 1.00 25.26 90 LEU A C 1
ATOM 708 O O . LEU A 1 93 ? 7.729 29.242 38.786 1.00 26.11 90 LEU A O 1
ATOM 713 N N . SER A 1 94 ? 6.245 30.923 38.871 1.00 26.31 91 SER A N 1
ATOM 714 C CA . SER A 1 94 ? 7.210 31.768 39.531 1.00 27.96 91 SER A CA 1
ATOM 715 C C . SER A 1 94 ? 7.603 31.263 40.962 1.00 27.13 91 SER A C 1
ATOM 716 O O . SER A 1 94 ? 8.778 31.308 41.319 1.00 27.45 91 SER A O 1
ATOM 719 N N . ALA A 1 95 ? 6.660 30.676 41.706 1.00 26.70 92 ALA A N 1
ATOM 720 C CA . ALA A 1 95 ? 6.953 30.021 42.995 1.00 26.45 92 ALA A CA 1
ATOM 721 C C . ALA A 1 95 ? 8.031 28.930 42.871 1.00 26.60 92 ALA A C 1
ATOM 722 O O . ALA A 1 95 ? 8.738 28.601 43.855 1.00 23.92 92 ALA A O 1
ATOM 724 N N . GLU A 1 96 ? 8.181 28.396 41.649 1.00 26.51 93 GLU A N 1
ATOM 725 C CA . GLU A 1 96 ? 9.192 27.362 41.377 1.00 27.42 93 GLU A CA 1
ATOM 726 C C . GLU A 1 96 ? 10.397 27.882 40.589 1.00 27.37 93 GLU A C 1
ATOM 727 O O . GLU A 1 96 ? 11.183 27.088 40.061 1.00 27.12 93 GLU A O 1
ATOM 733 N N . GLY A 1 97 ? 10.516 29.207 40.489 1.00 27.10 94 GLY A N 1
ATOM 734 C CA . GLY A 1 97 ? 11.626 29.850 39.778 1.00 26.83 94 GLY A CA 1
ATOM 735 C C . GLY A 1 97 ? 11.646 29.678 38.261 1.00 27.10 94 GLY A C 1
ATOM 736 O O . GLY A 1 97 ? 12.710 29.773 37.653 1.00 26.24 94 GLY A O 1
ATOM 737 N N . VAL A 1 98 ? 10.480 29.420 37.650 1.00 27.37 95 VAL A N 1
ATOM 738 C CA . VAL A 1 98 ? 10.382 29.268 36.208 1.00 27.39 95 VAL A CA 1
ATOM 739 C C . VAL A 1 98 ? 9.790 30.569 35.630 1.00 29.08 95 VAL A C 1
ATOM 740 O O . VAL A 1 98 ? 8.659 30.935 35.964 1.00 31.06 95 VAL A O 1
ATOM 744 N N . PHE A 1 99 ? 10.524 31.290 34.799 1.00 28.73 96 PHE A N 1
ATOM 745 C CA A PHE A 1 99 ? 9.995 32.571 34.341 0.50 29.17 96 PHE A CA 1
ATOM 746 C CA B PHE A 1 99 ? 10.024 32.587 34.326 0.50 29.64 96 PHE A CA 1
ATOM 747 C C . PHE A 1 99 ? 9.624 32.572 32.833 1.00 28.85 96 PHE A C 1
ATOM 748 O O . PHE A 1 99 ? 10.049 31.664 32.066 1.00 29.33 96 PHE A O 1
ATOM 763 N N . ILE A 1 100 ? 8.759 33.511 32.443 1.00 28.41 97 ILE A N 1
ATOM 764 C CA . ILE A 1 100 ? 8.247 33.582 31.069 1.00 27.55 97 ILE A CA 1
ATOM 765 C C . ILE A 1 100 ? 9.194 34.459 30.246 1.00 26.86 97 ILE A C 1
ATOM 766 O O . ILE A 1 100 ? 9.425 35.585 30.674 1.00 27.05 97 ILE A O 1
ATOM 771 N N . GLU A 1 101 ? 9.833 33.962 29.163 1.00 26.28 98 GLU A N 1
ATOM 772 C CA A GLU A 1 101 ? 10.592 34.886 28.303 0.50 25.96 98 GLU A CA 1
ATOM 773 C CA B GLU A 1 101 ? 10.620 34.816 28.234 0.50 25.61 98 GLU A CA 1
ATOM 774 C C . GLU A 1 101 ? 9.625 35.696 27.438 1.00 25.57 98 GLU A C 1
ATOM 775 O O . GLU A 1 101 ? 9.744 36.923 27.394 1.00 25.09 98 GLU A O 1
ATOM 786 N N . TYR A 1 102 ? 8.654 35.028 26.828 1.00 23.21 99 TYR A N 1
ATOM 787 C CA . TYR A 1 102 ? 7.452 35.655 26.230 1.00 24.05 99 TYR A CA 1
ATOM 788 C C . TYR A 1 102 ? 6.316 34.646 26.182 1.00 23.77 99 TYR A C 1
ATOM 789 O O . TYR A 1 102 ? 6.499 33.411 26.396 1.00 21.88 99 TYR A O 1
ATOM 806 N N . TYR A 1 104 ? 2.000 34.555 24.250 1.00 25.10 101 TYR A N 1
ATOM 807 C CA . TYR A 1 104 ? 0.931 35.226 23.578 1.00 25.06 101 TYR A CA 1
ATOM 808 C C . TYR A 1 104 ? -0.293 34.358 23.766 1.00 26.41 101 TYR A C 1
ATOM 809 O O . TYR A 1 104 ? -0.170 33.107 23.929 1.00 26.62 101 TYR A O 1
ATOM 818 N N . SER A 1 105 ? -1.482 34.980 23.778 1.00 26.22 102 SER A N 1
ATOM 819 C CA . SER A 1 105 ? -2.678 34.253 24.073 1.00 27.72 102 SER A CA 1
ATOM 820 C C . SER A 1 105 ? -3.964 34.991 23.784 1.00 27.51 102 SER A C 1
ATOM 821 O O . SER A 1 105 ? -3.963 36.221 23.731 1.00 28.09 102 SER A O 1
ATOM 824 N N . PHE A 1 106 ? -5.025 34.229 23.482 1.00 26.41 103 PHE A N 1
ATOM 825 C CA . PHE A 1 106 ? -6.362 34.792 23.202 1.00 25.17 103 PHE A CA 1
ATOM 826 C C . PHE A 1 106 ? -7.344 33.956 24.019 1.00 24.47 103 PHE A C 1
ATOM 827 O O . PHE A 1 106 ? -7.137 32.746 24.197 1.00 23.63 103 PHE A O 1
ATOM 835 N N . ALA A 1 107 ? -8.430 34.580 24.441 1.00 23.63 104 ALA A N 1
ATOM 836 C CA . ALA A 1 107 ? -9.600 33.863 24.912 1.00 26.17 104 ALA A CA 1
ATOM 837 C C . ALA A 1 107 ? -10.327 33.183 23.745 1.00 27.02 104 ALA A C 1
ATOM 838 O O . ALA A 1 107 ? -10.584 33.796 22.724 1.00 27.60 104 ALA A O 1
ATOM 840 N N . ASN A 1 108 ? -10.666 31.911 23.941 1.00 28.79 105 ASN A N 1
ATOM 841 C CA . ASN A 1 108 ? -11.443 31.099 22.998 1.00 29.99 105 ASN A CA 1
ATOM 842 C C . ASN A 1 108 ? -12.691 30.572 23.748 1.00 29.34 105 ASN A C 1
ATOM 843 O O . ASN A 1 108 ? -12.680 29.538 24.443 1.00 29.86 105 ASN A O 1
ATOM 848 N N . ASN A 1 109 ? -13.771 31.343 23.591 1.00 29.23 106 ASN A N 1
ATOM 849 C CA A ASN A 1 109 ? -15.013 31.159 24.313 0.50 28.07 106 ASN A CA 1
ATOM 850 C CA B ASN A 1 109 ? -15.027 31.157 24.317 0.50 28.42 106 ASN A CA 1
ATOM 851 C C . ASN A 1 109 ? -14.812 30.973 25.826 1.00 27.84 106 ASN A C 1
ATOM 852 O O . ASN A 1 109 ? -14.490 31.925 26.522 1.00 28.42 106 ASN A O 1
ATOM 861 N N . ASN A 1 110 ? -14.998 29.751 26.319 1.00 25.79 107 ASN A N 1
ATOM 862 C CA . ASN A 1 110 ? -14.914 29.451 27.721 1.00 24.23 107 ASN A CA 1
ATOM 863 C C . ASN A 1 110 ? -13.496 29.167 28.266 1.00 23.30 107 ASN A C 1
ATOM 864 O O . ASN A 1 110 ? -13.293 29.041 29.487 1.00 23.04 107 ASN A O 1
ATOM 869 N N . VAL A 1 111 ? -12.524 28.973 27.378 1.00 22.84 108 VAL A N 1
ATOM 870 C CA . VAL A 1 111 ? -11.130 28.784 27.822 1.00 23.38 108 VAL A CA 1
ATOM 871 C C . VAL A 1 111 ? -10.236 29.825 27.164 1.00 23.62 108 VAL A C 1
ATOM 872 O O . VAL A 1 111 ? -10.686 30.670 26.410 1.00 24.64 108 VAL A O 1
ATOM 876 N N . ALA A 1 112 ? -8.951 29.750 27.424 1.00 24.92 109 ALA A N 1
ATOM 877 C CA . ALA A 1 112 ? -8.005 30.640 26.803 1.00 24.91 109 ALA A CA 1
ATOM 878 C C . ALA A 1 112 ? -6.823 29.777 26.462 1.00 25.70 109 ALA A C 1
ATOM 879 O O . ALA A 1 112 ? -6.489 28.883 27.204 1.00 26.26 109 ALA A O 1
ATOM 881 N N . ASN A 1 113 ? -6.236 30.005 25.300 1.00 27.05 110 ASN A N 1
ATOM 882 C CA . ASN A 1 113 ? -5.088 29.257 24.824 1.00 27.78 110 ASN A CA 1
ATOM 883 C C . ASN A 1 113 ? -3.861 30.129 25.003 1.00 27.48 110 ASN A C 1
ATOM 884 O O . ASN A 1 113 ? -3.886 31.302 24.664 1.00 27.97 110 ASN A O 1
ATOM 889 N N . VAL A 1 114 ? -2.803 29.570 25.552 1.00 26.09 111 VAL A N 1
ATOM 890 C CA . VAL A 1 114 ? -1.617 30.360 25.836 1.00 26.53 111 VAL A CA 1
ATOM 891 C C . VAL A 1 114 ? -0.421 29.624 25.294 1.00 26.13 111 VAL A C 1
ATOM 892 O O . VAL A 1 114 ? -0.251 28.451 25.581 1.00 26.55 111 VAL A O 1
ATOM 896 N N . VAL A 1 115 ? 0.376 30.321 24.491 1.00 25.80 112 VAL A N 1
ATOM 897 C CA . VAL A 1 115 ? 1.695 29.860 24.073 1.00 26.07 112 VAL A CA 1
ATOM 898 C C . VAL A 1 115 ? 2.793 30.511 24.896 1.00 24.77 112 VAL A C 1
ATOM 899 O O . VAL A 1 115 ? 2.901 31.751 24.990 1.00 23.32 112 VAL A O 1
ATOM 903 N N . ILE A 1 116 ? 3.622 29.654 25.474 1.00 24.29 113 ILE A N 1
ATOM 904 C CA . ILE A 1 116 ? 4.683 30.070 26.350 1.00 23.68 113 ILE A CA 1
ATOM 905 C C . ILE A 1 116 ? 6.042 29.689 25.893 1.00 23.15 113 ILE A C 1
ATOM 906 O O . ILE A 1 116 ? 6.287 28.513 25.598 1.00 22.60 113 ILE A O 1
ATOM 911 N N . ARG A 1 117 ? 6.967 30.635 25.961 1.00 23.43 114 ARG A N 1
ATOM 912 C CA . ARG A 1 117 ? 8.427 30.333 25.867 1.00 22.88 114 ARG A CA 1
ATOM 913 C C . ARG A 1 117 ? 9.023 30.591 27.271 1.00 24.40 114 ARG A C 1
ATOM 914 O O . ARG A 1 117 ? 9.266 31.756 27.614 1.00 22.02 114 ARG A O 1
ATOM 922 N N . PRO A 1 118 ? 9.212 29.507 28.064 1.00 24.19 115 PRO A N 1
ATOM 923 C CA . PRO A 1 118 ? 9.695 29.553 29.408 1.00 27.16 115 PRO A CA 1
ATOM 924 C C . PRO A 1 118 ? 11.218 29.657 29.503 1.00 28.99 115 PRO A C 1
ATOM 925 O O . PRO A 1 118 ? 11.936 29.352 28.546 1.00 29.58 115 PRO A O 1
ATOM 929 N N . SER A 1 119 ? 11.690 30.114 30.654 1.00 29.55 116 SER A N 1
ATOM 930 C CA . SER A 1 119 ? 13.101 30.144 30.945 1.00 30.93 116 SER A CA 1
ATOM 931 C C . SER A 1 119 ? 13.746 28.729 30.913 1.00 30.51 116 SER A C 1
ATOM 932 O O . SER A 1 119 ? 14.893 28.564 30.527 1.00 30.75 116 SER A O 1
ATOM 935 N N . ASN A 1 120 ? 13.011 27.723 31.354 1.00 28.89 117 ASN A N 1
ATOM 936 C CA . ASN A 1 120 ? 13.530 26.373 31.372 1.00 28.19 117 ASN A CA 1
ATOM 937 C C . ASN A 1 120 ? 12.393 25.469 30.900 1.00 27.42 117 ASN A C 1
ATOM 938 O O . ASN A 1 120 ? 11.358 25.387 31.535 1.00 26.29 117 ASN A O 1
ATOM 951 N N . ASP A 1 122 ? 12.109 21.959 30.475 1.00 25.60 119 ASP A N 1
ATOM 952 C CA . ASP A 1 122 ? 11.878 20.753 31.293 1.00 25.92 119 ASP A CA 1
ATOM 953 C C . ASP A 1 122 ? 11.195 21.135 32.626 1.00 24.98 119 ASP A C 1
ATOM 954 O O . ASP A 1 122 ? 10.204 20.503 33.000 1.00 25.16 119 ASP A O 1
ATOM 959 N N . LYS A 1 123 ? 11.685 22.171 33.311 1.00 23.56 120 LYS A N 1
ATOM 960 C CA . LYS A 1 123 ? 11.078 22.555 34.590 1.00 24.09 120 LYS A CA 1
ATOM 961 C C . LYS A 1 123 ? 9.653 23.112 34.477 1.00 24.12 120 LYS A C 1
ATOM 962 O O . LYS A 1 123 ? 8.810 22.880 35.360 1.00 23.38 120 LYS A O 1
ATOM 968 N N . CYS A 1 124 ? 9.408 23.877 33.411 1.00 23.33 121 CYS A N 1
ATOM 969 C CA . CYS A 1 124 ? 8.118 24.468 33.191 1.00 22.24 121 CYS A CA 1
ATOM 970 C C . CYS A 1 124 ? 7.082 23.357 33.057 1.00 22.41 121 CYS A C 1
ATOM 971 O O . CYS A 1 124 ? 6.025 23.396 33.697 1.00 21.61 121 CYS A O 1
ATOM 974 N N . ILE A 1 125 ? 7.377 22.352 32.224 1.00 22.17 122 ILE A N 1
ATOM 975 C CA . ILE A 1 125 ? 6.409 21.297 31.970 1.00 22.61 122 ILE A CA 1
ATOM 976 C C . ILE A 1 125 ? 6.159 20.479 33.240 1.00 22.69 122 ILE A C 1
ATOM 977 O O . ILE A 1 125 ? 5.025 20.090 33.507 1.00 22.13 122 ILE A O 1
ATOM 982 N N . GLU A 1 126 ? 7.204 20.282 34.023 1.00 22.75 123 GLU A N 1
ATOM 983 C CA . GLU A 1 126 ? 7.122 19.552 35.286 1.00 24.86 123 GLU A CA 1
ATOM 984 C C . GLU A 1 126 ? 6.104 20.199 36.221 1.00 25.02 123 GLU A C 1
ATOM 985 O O . GLU A 1 126 ? 5.181 19.542 36.677 1.00 24.72 123 GLU A O 1
ATOM 991 N N . VAL A 1 127 ? 6.276 21.504 36.475 1.00 26.72 124 VAL A N 1
ATOM 992 C CA . VAL A 1 127 ? 5.412 22.302 37.386 1.00 27.46 124 VAL A CA 1
ATOM 993 C C . VAL A 1 127 ? 3.945 22.249 36.928 1.00 27.08 124 VAL A C 1
ATOM 994 O O . VAL A 1 127 ? 3.044 21.958 37.710 1.00 27.36 124 VAL A O 1
ATOM 998 N N . LEU A 1 128 ? 3.732 22.470 35.642 1.00 27.50 125 LEU A N 1
ATOM 999 C CA . LEU A 1 128 ? 2.386 22.573 35.091 1.00 27.66 125 LEU A CA 1
ATOM 1000 C C . LEU A 1 128 ? 1.657 21.254 35.263 1.00 27.68 125 LEU A C 1
ATOM 1001 O O . LEU A 1 128 ? 0.497 21.264 35.658 1.00 27.29 125 LEU A O 1
ATOM 1006 N N . LYS A 1 129 ? 2.330 20.135 34.956 1.00 28.08 126 LYS A N 1
ATOM 1007 C CA . LYS A 1 129 ? 1.737 18.786 35.098 1.00 30.14 126 LYS A CA 1
ATOM 1008 C C . LYS A 1 129 ? 1.397 18.524 36.596 1.00 30.39 126 LYS A C 1
ATOM 1009 O O . LYS A 1 129 ? 0.279 18.094 36.938 1.00 30.04 126 LYS A O 1
ATOM 1015 N N . GLU A 1 130 ? 2.379 18.814 37.457 1.00 30.45 127 GLU A N 1
ATOM 1016 C CA . GLU A 1 130 ? 2.256 18.750 38.917 1.00 31.09 127 GLU A CA 1
ATOM 1017 C C . GLU A 1 130 ? 1.054 19.546 39.419 1.00 30.85 127 GLU A C 1
ATOM 1018 O O . GLU A 1 130 ? 0.272 19.051 40.214 1.00 31.49 127 GLU A O 1
ATOM 1024 N N . LYS A 1 131 ? 0.899 20.780 38.942 1.00 30.89 128 LYS A N 1
ATOM 1025 C CA . LYS A 1 131 ? -0.217 21.607 39.370 1.00 30.10 128 LYS A CA 1
ATOM 1026 C C . LYS A 1 131 ? -1.508 21.373 38.541 1.00 29.37 128 LYS A C 1
ATOM 1027 O O . LYS A 1 131 ? -2.443 22.205 38.599 1.00 29.51 128 LYS A O 1
ATOM 1033 N N . LYS A 1 132 ? -1.547 20.261 37.774 1.00 28.26 129 LYS A N 1
ATOM 1034 C CA . LYS A 1 132 ? -2.758 19.894 37.057 1.00 28.60 129 LYS A CA 1
ATOM 1035 C C . LYS A 1 132 ? -3.269 21.003 36.110 1.00 27.77 129 LYS A C 1
ATOM 1036 O O . LYS A 1 132 ? -4.482 21.173 35.933 1.00 28.65 129 LYS A O 1
ATOM 1042 N N . VAL A 1 133 ? -2.340 21.765 35.529 1.00 26.53 130 VAL A N 1
ATOM 1043 C CA . VAL A 1 133 ? -2.644 22.727 34.444 1.00 25.57 130 VAL A CA 1
ATOM 1044 C C . VAL A 1 133 ? -2.945 21.985 33.110 1.00 24.96 130 VAL A C 1
ATOM 1045 O O . VAL A 1 133 ? -2.244 21.050 32.797 1.00 24.54 130 VAL A O 1
ATOM 1049 N N . ASP A 1 134 ? -3.994 22.349 32.344 1.00 24.86 131 ASP A N 1
ATOM 1050 C CA A ASP A 1 134 ? -4.227 21.725 31.049 0.50 24.89 131 ASP A CA 1
ATOM 1051 C CA B ASP A 1 134 ? -4.240 21.692 31.031 0.50 25.10 131 ASP A CA 1
ATOM 1052 C C . ASP A 1 134 ? -3.080 22.115 30.114 1.00 24.55 131 ASP A C 1
ATOM 1053 O O . ASP A 1 134 ? -2.973 23.247 29.727 1.00 25.08 131 ASP A O 1
ATOM 1062 N N . LEU A 1 135 ? -2.198 21.179 29.791 1.00 25.42 132 LEU A N 1
ATOM 1063 C CA . LEU A 1 135 ? -1.171 21.461 28.808 1.00 27.03 132 LEU A CA 1
ATOM 1064 C C . LEU A 1 135 ? -1.812 21.069 27.513 1.00 27.69 132 LEU A C 1
ATOM 1065 O O . LEU A 1 135 ? -2.699 20.178 27.491 1.00 29.62 132 LEU A O 1
ATOM 1070 N N . LEU A 1 136 ? -1.360 21.676 26.429 1.00 27.09 133 LEU A N 1
ATOM 1071 C CA . LEU A 1 136 ? -1.778 21.209 25.070 1.00 26.55 133 LEU A CA 1
ATOM 1072 C C . LEU A 1 136 ? -0.685 20.321 24.446 1.00 25.63 133 LEU A C 1
ATOM 1073 O O . LEU A 1 136 ? 0.515 20.647 24.523 1.00 27.01 133 LEU A O 1
ATOM 1078 N N . ALA A 1 137 ? -1.059 19.177 23.889 1.00 22.66 134 ALA A N 1
ATOM 1079 C CA . ALA A 1 137 ? -0.124 18.394 23.072 1.00 21.17 134 ALA A CA 1
ATOM 1080 C C . ALA A 1 137 ? 0.320 19.314 21.929 1.00 21.12 134 ALA A C 1
ATOM 1081 O O . ALA A 1 137 ? -0.464 20.195 21.522 1.00 22.41 134 ALA A O 1
ATOM 1083 N N . ALA A 1 138 ? 1.543 19.163 21.403 1.00 19.95 135 ALA A N 1
ATOM 1084 C CA . ALA A 1 138 ? 1.957 20.055 20.282 1.00 20.14 135 ALA A CA 1
ATOM 1085 C C . ALA A 1 138 ? 0.921 19.940 19.172 1.00 21.60 135 ALA A C 1
ATOM 1086 O O . ALA A 1 138 ? 0.551 20.893 18.603 1.00 22.15 135 ALA A O 1
ATOM 1088 N N . SER A 1 139 ? 0.469 18.724 18.888 1.00 21.99 136 SER A N 1
ATOM 1089 C CA . SER A 1 139 ? -0.510 18.460 17.835 1.00 23.17 136 SER A CA 1
ATOM 1090 C C . SER A 1 139 ? -1.848 19.165 18.066 1.00 23.15 136 SER A C 1
ATOM 1091 O O . SER A 1 139 ? -2.445 19.608 17.099 1.00 24.13 136 SER A O 1
ATOM 1094 N N . ASP A 1 140 ? -2.277 19.347 19.324 1.00 23.47 137 ASP A N 1
ATOM 1095 C CA . ASP A 1 140 ? -3.485 20.135 19.651 1.00 23.87 137 ASP A CA 1
ATOM 1096 C C . ASP A 1 140 ? -3.315 21.600 19.258 1.00 24.27 137 ASP A C 1
ATOM 1097 O O . ASP A 1 140 ? -4.205 22.257 18.703 1.00 24.68 137 ASP A O 1
ATOM 1102 N N . LEU A 1 141 ? -2.137 22.122 19.552 1.00 24.54 138 LEU A N 1
ATOM 1103 C CA . LEU A 1 141 ? -1.782 23.458 19.214 1.00 24.27 138 LEU A CA 1
ATOM 1104 C C . LEU A 1 141 ? -1.776 23.706 17.676 1.00 25.71 138 LEU A C 1
ATOM 1105 O O . LEU A 1 141 ? -2.294 24.737 17.201 1.00 24.21 138 LEU A O 1
ATOM 1110 N N . TYR A 1 142 ? -1.179 22.792 16.920 1.00 25.70 139 TYR A N 1
ATOM 1111 C CA . TYR A 1 142 ? -1.178 22.881 15.445 1.00 28.94 139 TYR A CA 1
ATOM 1112 C C . TYR A 1 142 ? -2.565 22.791 14.717 1.00 30.04 139 TYR A C 1
ATOM 1113 O O . TYR A 1 142 ? -2.675 22.962 13.480 1.00 31.76 139 TYR A O 1
ATOM 1122 N N . LYS A 1 143 ? -3.625 22.448 15.437 1.00 29.82 140 LYS A N 1
ATOM 1123 C CA . LYS A 1 143 ? -4.949 22.299 14.795 1.00 28.89 140 LYS A CA 1
ATOM 1124 C C . LYS A 1 143 ? -5.995 23.212 15.448 1.00 27.96 140 LYS A C 1
ATOM 1125 O O . LYS A 1 143 ? -7.202 22.936 15.380 1.00 29.19 140 LYS A O 1
ATOM 1131 N N . LEU A 1 144 ? -5.574 24.287 16.085 1.00 25.96 141 LEU A N 1
ATOM 1132 C CA . LEU A 1 144 ? -6.571 25.147 16.718 1.00 26.04 141 LEU A CA 1
ATOM 1133 C C . LEU A 1 144 ? -7.532 25.770 15.659 1.00 26.13 141 LEU A C 1
ATOM 1134 O O . LEU A 1 144 ? -8.725 26.081 15.901 1.00 25.30 141 LEU A O 1
ATOM 1140 N N . SER B 1 1 ? 15.942 61.150 -2.659 1.00 22.27 -2 SER B N 1
ATOM 1141 C CA . SER B 1 1 ? 16.773 60.764 -1.496 1.00 23.40 -2 SER B CA 1
ATOM 1142 C C . SER B 1 1 ? 17.295 62.034 -0.756 1.00 22.81 -2 SER B C 1
ATOM 1143 O O . SER B 1 1 ? 16.910 63.166 -1.121 1.00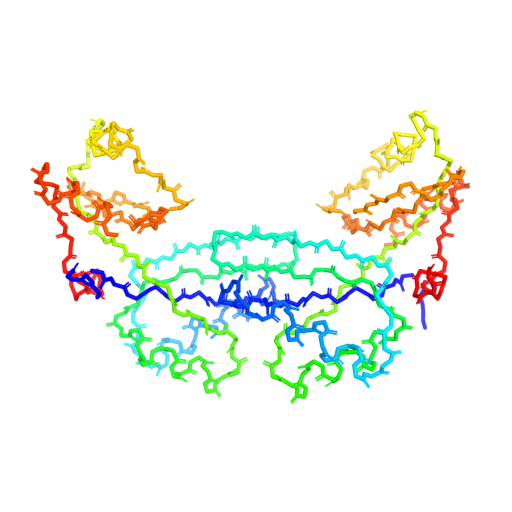 24.30 -2 SER B O 1
ATOM 1145 N N . ASN B 1 2 ? 18.196 61.866 0.212 1.00 22.60 -1 ASN B N 1
ATOM 1146 C CA . ASN B 1 2 ? 18.819 62.970 1.012 1.00 22.22 -1 ASN B CA 1
ATOM 1147 C C . ASN B 1 2 ? 20.332 62.755 0.903 1.00 19.93 -1 ASN B C 1
ATOM 1148 O O . ASN B 1 2 ? 20.795 61.642 1.070 1.00 17.29 -1 ASN B O 1
ATOM 1153 N N . ALA B 1 3 ? 21.128 63.761 0.599 1.00 18.48 0 ALA B N 1
ATOM 1154 C CA . ALA B 1 3 ? 22.300 64.205 1.274 1.00 20.11 0 ALA B CA 1
ATOM 1155 C C . ALA B 1 3 ? 22.512 63.777 2.699 1.00 21.28 0 ALA B C 1
ATOM 1156 O O . ALA B 1 3 ? 21.587 63.869 3.492 1.00 20.91 0 ALA B O 1
ATOM 1171 N N . VAL B 1 5 ? 22.639 61.119 4.398 1.00 23.37 2 VAL B N 1
ATOM 1172 C CA . VAL B 1 5 ? 22.117 59.792 4.723 1.00 22.78 2 VAL B CA 1
ATOM 1173 C C . VAL B 1 5 ? 23.139 58.650 4.421 1.00 20.35 2 VAL B C 1
ATOM 1174 O O . VAL B 1 5 ? 23.714 58.597 3.326 1.00 18.81 2 VAL B O 1
ATOM 1178 N N . ALA B 1 6 ? 23.355 57.784 5.413 1.00 18.95 3 ALA B N 1
ATOM 1179 C CA . ALA B 1 6 ? 24.281 56.647 5.397 1.00 17.17 3 ALA B CA 1
ATOM 1180 C C . ALA B 1 6 ? 23.504 55.307 5.420 1.00 17.04 3 ALA B C 1
ATOM 1181 O O . ALA B 1 6 ? 22.295 55.294 5.712 1.00 15.89 3 ALA B O 1
ATOM 1183 N N . LYS B 1 7 ? 24.193 54.197 5.057 1.00 16.37 4 LYS B N 1
ATOM 1184 C CA . LYS B 1 7 ? 23.597 52.874 4.958 1.00 14.43 4 LYS B CA 1
ATOM 1185 C C . LYS B 1 7 ? 23.963 52.149 6.233 1.00 15.43 4 LYS B C 1
ATOM 1186 O O . LYS B 1 7 ? 25.181 52.014 6.559 1.00 16.75 4 LYS B O 1
ATOM 1192 N N . GLN B 1 8 ? 22.942 51.775 7.007 1.00 14.86 5 GLN B N 1
ATOM 1193 C CA . GLN B 1 8 ? 23.170 50.901 8.166 1.00 13.19 5 GLN B CA 1
ATOM 1194 C C . GLN B 1 8 ? 22.837 49.457 7.742 1.00 15.87 5 GLN B C 1
ATOM 1195 O O . GLN B 1 8 ? 21.749 49.208 7.107 1.00 15.49 5 GLN B O 1
ATOM 1201 N N . LEU B 1 9 ? 23.721 48.513 8.118 1.00 13.94 6 LEU B N 1
ATOM 1202 C CA . LEU B 1 9 ? 23.378 47.105 7.949 1.00 17.86 6 LEU B CA 1
ATOM 1203 C C . LEU B 1 9 ? 22.520 46.586 9.086 1.00 17.47 6 LEU B C 1
ATOM 1204 O O . LEU B 1 9 ? 22.856 46.835 10.224 1.00 17.30 6 LEU B O 1
ATOM 1209 N N . SER B 1 10 ? 21.422 45.890 8.770 1.00 18.11 7 SER B N 1
ATOM 1210 C CA . SER B 1 10 ? 20.648 45.201 9.825 1.00 19.75 7 SER B CA 1
ATOM 1211 C C . SER B 1 10 ? 20.724 43.712 9.522 1.00 19.95 7 SER B C 1
ATOM 1212 O O . SER B 1 10 ? 20.212 43.257 8.470 1.00 20.71 7 SER B O 1
ATOM 1215 N N . ILE B 1 11 ? 21.405 42.992 10.400 1.00 17.99 8 ILE B N 1
ATOM 1216 C CA . ILE B 1 11 ? 21.671 41.602 10.209 1.00 19.80 8 ILE B CA 1
ATOM 1217 C C . ILE B 1 11 ? 20.891 40.720 11.202 1.00 20.56 8 ILE B C 1
ATOM 1218 O O . ILE B 1 11 ? 21.046 40.860 12.404 1.00 19.10 8 ILE B O 1
ATOM 1223 N N . PHE B 1 12 ? 20.090 39.780 10.661 1.00 21.85 9 PHE B N 1
ATOM 1224 C CA . PHE B 1 12 ? 19.426 38.750 11.450 1.00 21.43 9 PHE B CA 1
ATOM 1225 C C . PHE B 1 12 ? 20.451 37.785 12.100 1.00 21.34 9 PHE B C 1
ATOM 1226 O O . PHE B 1 12 ? 21.233 37.135 11.422 1.00 20.12 9 PHE B O 1
ATOM 1234 N N . LEU B 1 13 ? 20.520 37.761 13.432 1.00 21.51 10 LEU B N 1
ATOM 1235 C CA . LEU B 1 13 ? 21.477 36.903 14.128 1.00 23.59 10 LEU B CA 1
ATOM 1236 C C . LEU B 1 13 ? 20.560 35.892 14.739 1.00 24.98 10 LEU B C 1
ATOM 1237 O O . LEU B 1 13 ? 19.803 36.185 15.756 1.00 27.73 10 LEU B O 1
ATOM 1242 N N . GLU B 1 14 ? 20.665 34.702 14.231 1.00 24.55 11 GLU B N 1
ATOM 1243 C CA . GLU B 1 14 ? 19.690 33.698 14.480 1.00 26.11 11 GLU B CA 1
ATOM 1244 C C . GLU B 1 14 ? 19.948 32.757 15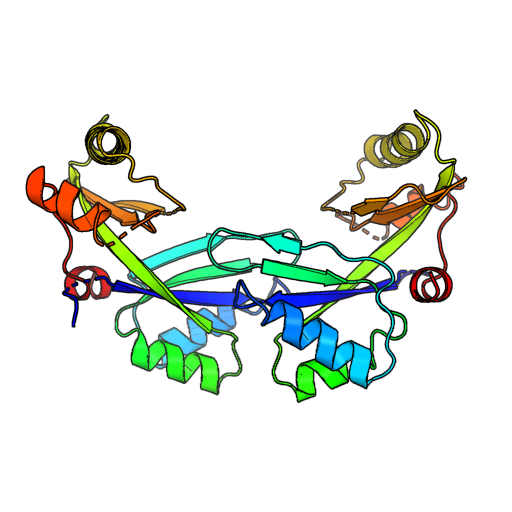.632 1.00 28.92 11 GLU B C 1
ATOM 1245 O O . GLU B 1 14 ? 19.027 32.011 16.016 1.00 27.74 11 GLU B O 1
ATOM 1251 N N . ASN B 1 15 ? 21.122 32.784 16.274 1.00 32.22 12 ASN B N 1
ATOM 1252 C CA . ASN B 1 15 ? 21.347 33.312 17.603 1.00 35.22 12 ASN B CA 1
ATOM 1253 C C . ASN B 1 15 ? 22.727 32.802 18.185 1.00 36.13 12 ASN B C 1
ATOM 1254 O O . ASN B 1 15 ? 23.740 32.545 17.438 1.00 34.97 12 ASN B O 1
ATOM 1259 N N . LYS B 1 16 ? 22.845 32.755 19.534 1.00 37.04 13 LYS B N 1
ATOM 1260 C CA . LYS B 1 16 ? 22.968 33.915 20.389 1.00 36.79 13 LYS B CA 1
ATOM 1261 C C . LYS B 1 16 ? 24.489 33.850 20.740 1.00 37.05 13 LYS B C 1
ATOM 1262 O O . LYS B 1 16 ? 25.070 34.850 21.161 1.00 38.17 13 LYS B O 1
ATOM 1268 N N . SER B 1 17 ? 25.151 32.694 20.507 1.00 37.10 14 SER B N 1
ATOM 1269 C CA . SER B 1 17 ? 26.651 32.661 20.334 1.00 36.62 14 SER B CA 1
ATOM 1270 C C . SER B 1 17 ? 27.173 32.486 18.877 1.00 36.24 14 SER B C 1
ATOM 1271 O O . SER B 1 17 ? 27.194 31.354 18.301 1.00 36.89 14 SER B O 1
ATOM 1274 N N . GLY B 1 18 ? 27.646 33.617 18.334 1.00 33.77 15 GLY B N 1
ATOM 1275 C CA . GLY B 1 18 ? 28.016 33.784 16.950 1.00 32.36 15 GLY B CA 1
ATOM 1276 C C . GLY B 1 18 ? 27.873 32.688 15.893 1.00 30.54 15 GLY B C 1
ATOM 1277 O O . GLY B 1 18 ? 28.901 32.257 15.362 1.00 30.10 15 GLY B O 1
ATOM 1278 N N . ARG B 1 19 ? 26.685 32.519 15.308 1.00 27.83 16 ARG B N 1
ATOM 1279 C CA . ARG B 1 19 ? 26.177 33.539 14.382 1.00 24.53 16 ARG B CA 1
ATOM 1280 C C . ARG B 1 19 ? 26.726 34.971 14.466 1.00 20.90 16 ARG B C 1
ATOM 1281 O O . ARG B 1 19 ? 27.202 35.498 13.458 1.00 19.28 16 ARG B O 1
ATOM 1289 N N . LEU B 1 20 ? 26.748 35.576 15.647 1.00 18.21 17 LEU B N 1
ATOM 1290 C CA . LEU B 1 20 ? 27.332 36.927 15.805 1.00 16.10 17 LEU B CA 1
ATOM 1291 C C . LEU B 1 20 ? 28.872 36.914 15.524 1.00 14.32 17 LEU B C 1
ATOM 1292 O O . LEU B 1 20 ? 29.379 37.805 14.884 1.00 13.51 17 LEU B O 1
ATOM 1297 N N . THR B 1 21 ? 29.578 35.934 16.063 1.00 11.52 18 THR B N 1
ATOM 1298 C CA . THR B 1 21 ? 31.021 35.811 15.858 1.00 12.79 18 THR B CA 1
ATOM 1299 C C . THR B 1 21 ? 31.255 35.617 14.355 1.00 11.24 18 THR B C 1
ATOM 1300 O O . THR B 1 21 ? 32.132 36.222 13.815 1.00 10.95 18 THR B O 1
ATOM 1304 N N . GLU B 1 22 ? 30.443 34.793 13.717 1.00 11.07 19 GLU B N 1
ATOM 1305 C CA . GLU B 1 22 ? 30.575 34.484 12.309 1.00 11.86 19 GLU B CA 1
ATOM 1306 C C . GLU B 1 22 ? 30.425 35.765 11.430 1.00 11.34 19 GLU B C 1
ATOM 1307 O O . GLU B 1 22 ? 31.247 35.997 10.620 1.00 10.43 19 GLU B O 1
ATOM 1313 N N . VAL B 1 23 ? 29.421 36.611 11.680 1.00 11.79 20 VAL B N 1
ATOM 1314 C CA . VAL B 1 23 ? 29.301 37.954 11.038 1.00 13.57 20 VAL B CA 1
ATOM 1315 C C . VAL B 1 23 ? 30.611 38.767 11.102 1.00 14.16 20 VAL B C 1
ATOM 1316 O O . VAL B 1 23 ? 31.085 39.256 10.075 1.00 11.49 20 VAL B O 1
ATOM 1320 N N . THR B 1 24 ? 31.136 38.909 12.335 1.00 12.96 21 THR B N 1
ATOM 1321 C CA . THR B 1 24 ? 32.339 39.694 12.574 1.00 12.12 21 THR B CA 1
ATOM 1322 C C . THR B 1 24 ? 33.533 39.050 11.837 1.00 12.66 21 THR B C 1
ATOM 1323 O O . THR B 1 24 ? 34.328 39.802 11.258 1.00 13.55 21 THR B O 1
ATOM 1327 N N . GLU B 1 25 ? 33.649 37.699 11.823 1.00 12.42 22 GLU B N 1
ATOM 1328 C CA . GLU B 1 25 ? 34.697 36.998 11.035 1.00 12.90 22 GLU B CA 1
ATOM 1329 C C . GLU B 1 25 ? 34.529 37.175 9.489 1.00 13.89 22 GLU B C 1
ATOM 1330 O O . GLU B 1 25 ? 35.518 37.322 8.745 1.00 12.63 22 GLU B O 1
ATOM 1336 N N . VAL B 1 26 ? 33.295 37.118 8.995 1.00 12.62 23 VAL B N 1
ATOM 1337 C CA . VAL B 1 26 ? 33.058 37.426 7.567 1.00 15.41 23 VAL B CA 1
ATOM 1338 C C . VAL B 1 26 ? 33.570 38.868 7.228 1.00 15.94 23 VAL B C 1
ATOM 1339 O O . VAL B 1 26 ? 34.340 39.052 6.292 1.00 16.77 23 VAL B O 1
ATOM 1343 N N . LEU B 1 27 ? 33.193 39.874 8.044 1.00 16.13 24 LEU B N 1
ATOM 1344 C CA . LEU B 1 27 ? 33.644 41.268 7.797 1.00 16.53 24 LEU B CA 1
ATOM 1345 C C . LEU B 1 27 ? 35.150 41.461 7.959 1.00 16.65 24 LEU B C 1
ATOM 1346 O O . LEU B 1 27 ?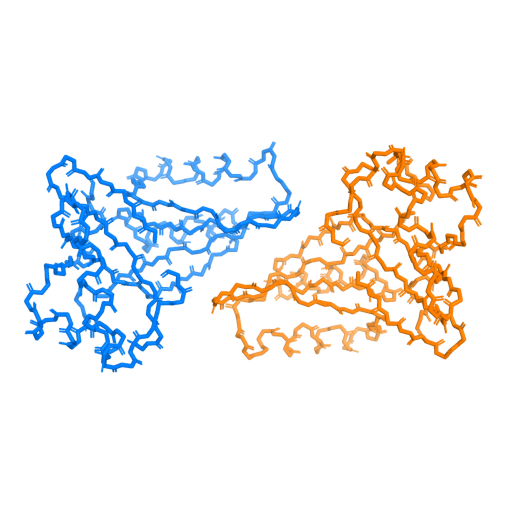 35.726 42.193 7.166 1.00 16.23 24 LEU B O 1
ATOM 1351 N N . ALA B 1 28 ? 35.785 40.811 8.961 1.00 15.69 25 ALA B N 1
ATOM 1352 C CA . ALA B 1 28 ? 37.209 40.989 9.158 1.00 16.48 25 ALA B CA 1
ATOM 1353 C C . ALA B 1 28 ? 37.990 40.389 7.978 1.00 15.75 25 ALA B C 1
ATOM 1354 O O . ALA B 1 28 ? 38.996 40.937 7.584 1.00 14.13 25 ALA B O 1
ATOM 1356 N N . LYS B 1 29 ? 37.495 39.271 7.449 1.00 16.47 26 LYS B N 1
ATOM 1357 C CA . LYS B 1 29 ? 38.116 38.529 6.336 1.00 17.99 26 LYS B CA 1
ATOM 1358 C C . LYS B 1 29 ? 38.054 39.375 5.069 1.00 17.45 26 LYS B C 1
ATOM 1359 O O . LYS B 1 29 ? 38.799 39.141 4.096 1.00 17.91 26 LYS B O 1
ATOM 1365 N N . GLU B 1 30 ? 37.139 40.323 5.051 1.00 16.60 27 GLU B N 1
ATOM 1366 C CA . GLU B 1 30 ? 37.054 41.262 3.934 1.00 18.71 27 GLU B CA 1
ATOM 1367 C C . GLU B 1 30 ? 37.795 42.557 4.229 1.00 19.35 27 GLU B C 1
ATOM 1368 O O . GLU B 1 30 ? 37.704 43.483 3.432 1.00 21.45 27 GLU B O 1
ATOM 1374 N N . ASN B 1 31 ? 38.502 42.649 5.361 1.00 19.11 28 ASN B N 1
ATOM 1375 C CA . ASN B 1 31 ? 39.131 43.902 5.775 1.00 19.87 28 ASN B CA 1
ATOM 1376 C C . ASN B 1 31 ? 38.129 45.074 5.919 1.00 20.44 28 ASN B C 1
ATOM 1377 O O . ASN B 1 31 ? 38.470 46.240 5.685 1.00 21.90 28 ASN B O 1
ATOM 1382 N N . ILE B 1 32 ? 36.908 44.780 6.382 1.00 18.95 29 ILE B N 1
ATOM 1383 C CA . ILE B 1 32 ? 35.890 45.767 6.622 1.00 18.52 29 ILE B CA 1
ATOM 1384 C C . ILE B 1 32 ? 35.838 46.050 8.131 1.00 19.63 29 ILE B C 1
ATOM 1385 O O . ILE B 1 32 ? 35.819 45.111 8.977 1.00 20.60 29 ILE B O 1
ATOM 1390 N N . ASN B 1 33 ? 35.958 47.329 8.474 1.00 19.38 30 ASN B N 1
ATOM 1391 C CA . ASN B 1 33 ? 35.974 47.800 9.848 1.00 20.08 30 ASN B CA 1
ATOM 1392 C C . ASN B 1 33 ? 34.550 48.071 10.336 1.00 20.61 30 ASN B C 1
ATOM 1393 O O . ASN B 1 33 ? 33.728 48.586 9.586 1.00 20.40 30 ASN B O 1
ATOM 1398 N N . LEU B 1 34 ? 34.270 47.803 11.627 1.00 21.03 31 LEU B N 1
ATOM 1399 C CA . LEU B 1 34 ? 33.021 48.191 12.242 1.00 22.91 31 LEU B CA 1
ATOM 1400 C C . LEU B 1 34 ? 33.222 49.567 12.850 1.00 22.55 31 LEU B C 1
ATOM 1401 O O . LEU B 1 34 ? 34.112 49.725 13.662 1.00 23.50 31 LEU B O 1
ATOM 1406 N N . SER B 1 35 ? 32.380 50.543 12.533 1.00 22.33 32 SER B N 1
ATOM 1407 C CA . SER B 1 35 ? 32.540 51.892 13.115 1.00 23.07 32 SER B CA 1
ATOM 1408 C C . SER B 1 35 ? 31.655 51.987 14.330 1.00 23.08 32 SER B C 1
ATOM 1409 O O . SER B 1 35 ? 31.972 52.692 15.295 1.00 24.18 32 SER B O 1
ATOM 1412 N N . ALA B 1 36 ? 30.493 51.332 14.268 1.00 22.42 33 ALA B N 1
ATOM 1413 C CA . ALA B 1 36 ? 29.500 51.416 15.347 1.00 23.13 33 ALA B CA 1
ATOM 1414 C C . ALA B 1 36 ? 28.606 50.233 15.205 1.00 23.44 33 ALA B C 1
ATOM 1415 O O . ALA B 1 36 ? 28.277 49.784 14.080 1.00 21.48 33 ALA B O 1
ATOM 1417 N N . LEU B 1 37 ? 28.165 49.724 16.356 1.00 20.92 34 LEU B N 1
ATOM 1418 C CA . LEU B 1 37 ? 27.167 48.706 16.254 1.00 23.59 34 LEU B CA 1
ATOM 1419 C C . LEU B 1 37 ? 26.285 48.709 17.487 1.00 23.40 34 LEU B C 1
ATOM 1420 O O . LEU B 1 37 ? 26.622 49.321 18.538 1.00 22.98 34 LEU B O 1
ATOM 1425 N N . CYS B 1 38 ? 25.132 48.084 17.329 1.00 21.69 35 CYS B N 1
ATOM 1426 C CA A CYS B 1 38 ? 24.281 47.857 18.471 0.50 22.35 35 CYS B CA 1
ATOM 1427 C CA B CYS B 1 38 ? 24.149 48.007 18.384 0.50 22.51 35 CYS B CA 1
ATOM 1428 C C . CYS B 1 38 ? 23.361 46.728 18.108 1.00 21.88 35 CYS B C 1
ATOM 1429 O O . CYS B 1 38 ? 23.056 46.463 16.940 1.00 24.12 35 CYS B O 1
ATOM 1434 N N . ILE B 1 39 ? 23.011 45.961 19.106 1.00 19.71 36 ILE B N 1
ATOM 1435 C CA . ILE B 1 39 ? 22.116 44.833 18.811 1.00 19.29 36 ILE B CA 1
ATOM 1436 C C . ILE B 1 39 ? 20.734 45.147 19.380 1.00 19.50 36 ILE B C 1
ATOM 1437 O O . ILE B 1 39 ? 20.581 45.434 20.540 1.00 15.71 36 ILE B O 1
ATOM 1442 N N . ALA B 1 40 ? 19.722 45.072 18.541 1.00 21.72 37 ALA B N 1
ATOM 1443 C CA . ALA B 1 40 ? 18.322 45.134 19.001 1.00 20.45 37 ALA B CA 1
ATOM 1444 C C . ALA B 1 40 ? 17.815 43.682 19.118 1.00 20.48 37 ALA B C 1
ATOM 1445 O O . ALA B 1 40 ? 17.589 43.018 18.084 1.00 19.52 37 ALA B O 1
ATOM 1447 N N . GLU B 1 41 ? 17.569 43.234 20.349 1.00 18.99 38 GLU B N 1
ATOM 1448 C CA . GLU B 1 41 ? 17.324 41.829 20.612 1.00 17.40 38 GLU B CA 1
ATOM 1449 C C . GLU B 1 41 ? 15.937 41.533 21.179 1.00 18.70 38 GLU B C 1
ATOM 1450 O O . GLU B 1 41 ? 15.278 42.397 21.786 1.00 18.83 38 GLU B O 1
ATOM 1456 N N . ASN B 1 42 ? 15.541 40.265 21.056 1.00 18.11 39 ASN B N 1
ATOM 1457 C CA . ASN B 1 42 ? 14.396 39.724 21.741 1.00 17.98 39 ASN B CA 1
ATOM 1458 C C . ASN B 1 42 ? 14.918 38.492 22.517 1.00 17.98 39 ASN B C 1
ATOM 1459 O O . ASN B 1 42 ? 16.130 38.276 22.536 1.00 19.11 39 ASN B O 1
ATOM 1464 N N . ALA B 1 43 ? 14.063 37.709 23.148 1.00 16.80 40 ALA B N 1
ATOM 1465 C CA . ALA B 1 43 ? 14.544 36.546 23.924 1.00 18.41 40 ALA B CA 1
ATOM 1466 C C . ALA B 1 43 ? 15.259 35.419 23.089 1.00 18.81 40 ALA B C 1
ATOM 1467 O O . ALA B 1 43 ? 16.017 34.601 23.666 1.00 19.76 40 ALA B O 1
ATOM 1469 N N . ASP B 1 44 ? 14.957 35.323 21.811 1.00 16.92 41 ASP B N 1
ATOM 1470 C CA . ASP B 1 44 ? 15.447 34.204 21.024 1.00 19.33 41 ASP B CA 1
ATOM 1471 C C . ASP B 1 44 ? 16.652 34.612 20.192 1.00 19.76 41 ASP B C 1
ATOM 1472 O O . ASP B 1 44 ? 17.594 33.833 20.052 1.00 21.68 41 ASP B O 1
ATOM 1477 N N . PHE B 1 45 ? 16.603 35.785 19.560 1.00 21.59 42 PHE B N 1
ATOM 1478 C CA . PHE B 1 45 ? 17.692 36.195 18.652 1.00 21.86 42 PHE B CA 1
ATOM 1479 C C . PHE B 1 45 ? 17.775 37.725 18.603 1.00 22.13 42 PHE B C 1
ATOM 1480 O O . PHE B 1 45 ? 16.900 38.430 19.151 1.00 20.65 42 PHE B O 1
ATOM 1488 N N . GLY B 1 46 ? 18.849 38.204 17.966 1.00 20.86 43 GLY B N 1
ATOM 1489 C CA . GLY B 1 46 ? 19.128 39.588 17.827 1.00 19.85 43 GLY B CA 1
ATOM 1490 C C . GLY B 1 46 ? 19.239 39.993 16.383 1.00 19.72 43 GLY B C 1
ATOM 1491 O O . GLY B 1 46 ? 19.385 39.174 15.486 1.00 20.73 43 GLY B O 1
ATOM 1492 N N . ILE B 1 47 ? 19.137 41.295 16.196 1.00 19.00 44 ILE B N 1
ATOM 1493 C CA . ILE B 1 47 ? 19.447 42.012 14.984 1.00 18.78 44 ILE B CA 1
ATOM 1494 C C . ILE B 1 47 ? 20.650 42.923 15.234 1.00 17.52 44 ILE B C 1
ATOM 1495 O O . ILE B 1 47 ? 20.571 43.827 16.073 1.00 19.65 44 ILE B O 1
ATOM 1500 N N . LEU B 1 48 ? 21.732 42.689 14.529 1.00 15.63 45 LEU B N 1
ATOM 1501 C CA . LEU B 1 48 ? 22.860 43.531 14.599 1.00 17.47 45 LEU B CA 1
ATOM 1502 C C . LEU B 1 48 ? 22.639 44.699 13.664 1.00 17.20 45 LEU B C 1
ATOM 1503 O O . LEU B 1 48 ? 22.463 44.488 12.487 1.00 18.06 45 LEU B O 1
ATOM 1508 N N . ARG B 1 49 ? 22.720 45.903 14.202 1.00 17.34 46 ARG B N 1
ATOM 1509 C CA . ARG B 1 49 ? 22.678 47.121 13.430 1.00 17.69 46 ARG B CA 1
ATOM 1510 C C . ARG B 1 49 ? 24.086 47.624 13.423 1.00 18.65 46 ARG B C 1
ATOM 1511 O O . ARG B 1 49 ? 24.660 47.824 14.494 1.00 18.49 46 ARG B O 1
ATOM 1519 N N . GLY B 1 50 ? 24.639 47.843 12.229 1.00 18.36 47 GLY B N 1
ATOM 1520 C CA . GLY B 1 50 ? 26.065 48.146 12.123 1.00 19.08 47 GLY B CA 1
ATOM 1521 C C . GLY B 1 50 ? 26.332 49.272 11.138 1.00 18.69 47 GLY B C 1
ATOM 1522 O O . GLY B 1 50 ? 25.664 49.332 10.123 1.00 16.04 47 GLY B O 1
ATOM 1523 N N . ILE B 1 51 ? 27.269 50.171 11.489 1.00 19.06 48 ILE B N 1
ATOM 1524 C CA . ILE B 1 51 ? 27.890 51.065 10.516 1.00 18.55 48 ILE B CA 1
ATOM 1525 C C . ILE B 1 51 ? 29.257 50.462 10.237 1.00 18.67 48 ILE B C 1
ATOM 1526 O O . ILE B 1 51 ? 30.029 50.198 11.190 1.00 19.43 48 ILE B O 1
ATOM 1531 N N . VAL B 1 52 ? 29.530 50.215 8.968 1.00 17.31 49 VAL B N 1
ATOM 1532 C CA . VAL B 1 52 ? 30.818 49.675 8.510 1.00 18.43 49 VAL B CA 1
ATOM 1533 C C . VAL B 1 52 ? 31.483 50.520 7.453 1.00 19.23 49 VAL B C 1
ATOM 1534 O O . VAL B 1 52 ? 30.819 51.379 6.854 1.00 18.38 49 VAL B O 1
ATOM 1538 N N . SER B 1 53 ? 32.780 50.239 7.208 1.00 19.87 50 SER B N 1
ATOM 1539 C CA . SER B 1 53 ? 33.641 51.044 6.382 1.00 20.54 50 SER B CA 1
ATOM 1540 C C . SER B 1 53 ? 33.209 51.005 4.894 1.00 21.76 50 SER B C 1
ATOM 1541 O O . SER B 1 53 ? 33.501 51.965 4.149 1.00 21.54 50 SER B O 1
ATOM 1544 N N . ASP B 1 54 ? 32.586 49.891 4.457 1.00 21.96 51 ASP B N 1
ATOM 1545 C CA . ASP B 1 54 ? 31.990 49.754 3.068 1.00 20.89 51 ASP B CA 1
ATOM 1546 C C . ASP B 1 54 ? 30.700 48.910 3.108 1.00 20.04 51 ASP B C 1
ATOM 1547 O O . ASP B 1 54 ? 30.753 47.674 3.035 1.00 17.95 51 ASP B O 1
ATOM 1552 N N . PRO B 1 55 ? 29.551 49.571 3.225 1.00 18.73 52 PRO B N 1
ATOM 1553 C CA . PRO B 1 55 ? 28.292 48.853 3.385 1.00 19.01 52 PRO B CA 1
ATOM 1554 C C . PRO B 1 55 ? 27.858 47.986 2.214 1.00 17.82 52 PRO B C 1
ATOM 1555 O O . PRO B 1 55 ? 27.226 46.942 2.480 1.00 18.76 52 PRO B O 1
ATOM 1559 N N . ASP B 1 56 ? 28.135 48.372 0.948 1.00 16.61 53 ASP B N 1
ATOM 1560 C CA . ASP B 1 56 ? 27.736 47.527 -0.174 1.00 15.48 53 ASP B CA 1
ATOM 1561 C C . ASP B 1 56 ? 28.579 46.307 -0.220 1.00 14.85 53 ASP B C 1
ATOM 1562 O O . ASP B 1 56 ? 28.084 45.253 -0.598 1.00 16.70 53 ASP B O 1
ATOM 1567 N N . LYS B 1 57 ? 29.862 46.421 0.079 1.00 13.91 54 LYS B N 1
ATOM 1568 C CA A LYS B 1 57 ? 30.767 45.278 0.093 0.50 13.75 54 LYS B CA 1
ATOM 1569 C CA B LYS B 1 57 ? 30.658 45.206 0.008 0.50 14.21 54 LYS B CA 1
ATOM 1570 C C . LYS B 1 57 ? 30.485 44.320 1.254 1.00 13.70 54 LYS B C 1
ATOM 1571 O O . LYS B 1 57 ? 30.640 43.075 1.156 1.00 12.76 54 LYS B O 1
ATOM 1582 N N . ALA B 1 58 ? 30.089 44.904 2.386 1.00 12.29 55 ALA B N 1
ATOM 1583 C CA . ALA B 1 58 ? 29.794 44.100 3.529 1.00 12.46 55 ALA B CA 1
ATOM 1584 C C . ALA B 1 58 ? 28.514 43.344 3.220 1.00 13.96 55 ALA B C 1
ATOM 1585 O O . ALA B 1 58 ? 28.391 42.170 3.506 1.00 15.46 55 ALA B O 1
ATOM 1587 N N . TYR B 1 59 ? 27.526 44.038 2.700 1.00 14.34 56 TYR B N 1
ATOM 1588 C CA . TYR B 1 59 ? 26.284 43.402 2.278 1.00 15.84 56 TYR B CA 1
ATOM 1589 C C . TYR B 1 59 ? 26.501 42.131 1.395 1.00 15.92 56 TYR B C 1
ATOM 1590 O O . TYR B 1 59 ? 26.013 40.991 1.709 1.00 14.97 56 TYR B O 1
ATOM 1599 N N . LYS B 1 60 ? 27.299 42.312 0.343 1.00 15.86 57 LYS B N 1
ATOM 1600 C CA . LYS B 1 60 ? 27.553 41.268 -0.586 1.00 14.46 57 LYS B CA 1
ATOM 1601 C C . LYS B 1 60 ? 28.214 40.107 0.120 1.00 14.72 57 LYS B C 1
ATOM 1602 O O . LYS B 1 60 ? 27.774 38.984 -0.109 1.00 14.96 57 LYS B O 1
ATOM 1608 N N . ALA B 1 61 ? 29.267 40.361 0.925 1.00 13.34 58 ALA B N 1
ATOM 1609 C CA . ALA B 1 61 ? 30.003 39.311 1.635 1.00 13.59 58 ALA B CA 1
ATOM 1610 C C . ALA B 1 61 ? 29.090 38.555 2.600 1.00 13.67 58 ALA B C 1
ATOM 1611 O O . ALA B 1 61 ? 29.204 37.316 2.729 1.00 13.19 58 ALA B O 1
ATOM 1613 N N . LEU B 1 62 ? 28.196 39.285 3.265 1.00 13.40 59 LEU B N 1
ATOM 1614 C CA . LEU B 1 62 ? 27.243 38.658 4.207 1.00 13.59 59 LEU B CA 1
ATOM 1615 C C . LEU B 1 62 ? 26.150 37.850 3.492 1.00 12.09 59 LEU B C 1
ATOM 1616 O O . LEU B 1 62 ? 25.831 36.762 3.895 1.00 10.40 59 LEU B O 1
ATOM 1621 N N . LYS B 1 63 ? 25.619 38.360 2.395 1.00 14.20 60 LYS B N 1
ATOM 1622 C CA . LYS B 1 63 ? 24.718 37.607 1.561 1.00 14.54 60 LYS B CA 1
ATOM 1623 C C . LYS B 1 63 ? 25.411 36.392 1.020 1.00 16.64 60 LYS B C 1
ATOM 1624 O O . LYS B 1 63 ? 24.759 35.320 0.947 1.00 18.22 60 LYS B O 1
ATOM 1630 N N . ASP B 1 64 ? 26.701 36.505 0.620 1.00 15.88 61 ASP B N 1
ATOM 1631 C CA . ASP B 1 64 ? 27.418 35.328 0.040 1.00 16.41 61 ASP B CA 1
ATOM 1632 C C . ASP B 1 64 ? 27.512 34.155 1.060 1.00 16.14 61 ASP B C 1
ATOM 1633 O O . ASP B 1 64 ? 27.610 32.979 0.657 1.00 16.46 61 ASP B O 1
ATOM 1638 N N . ASN B 1 65 ? 27.560 34.537 2.338 1.00 15.84 62 ASN B N 1
ATOM 1639 C CA . ASN B 1 65 ? 27.569 33.654 3.535 1.00 15.41 62 ASN B CA 1
ATOM 1640 C C . ASN B 1 65 ? 26.177 33.335 4.102 1.00 14.53 62 ASN B C 1
ATOM 1641 O O . ASN B 1 65 ? 26.084 32.754 5.179 1.00 14.20 62 ASN B O 1
ATOM 1646 N N . HIS B 1 66 ? 25.134 33.644 3.330 1.00 13.84 63 HIS B N 1
ATOM 1647 C CA . HIS B 1 66 ? 23.737 33.313 3.614 1.00 13.59 63 HIS B CA 1
ATOM 1648 C C . HIS B 1 66 ? 23.184 33.967 4.880 1.00 12.79 63 HIS B C 1
ATOM 1649 O O . HIS B 1 66 ? 22.345 33.368 5.550 1.00 13.34 63 HIS B O 1
ATOM 1656 N N . PHE B 1 67 ? 23.621 35.179 5.189 1.00 11.30 64 PHE B N 1
ATOM 1657 C CA . PHE B 1 67 ? 22.956 35.951 6.261 1.00 12.03 64 PHE B CA 1
ATOM 1658 C C . PHE B 1 67 ? 21.739 36.668 5.657 1.00 12.18 64 PHE B C 1
ATOM 1659 O O . PHE B 1 67 ? 21.751 37.025 4.463 1.00 10.97 64 PHE B O 1
ATOM 1667 N N . ALA B 1 68 ? 20.708 36.883 6.451 1.00 13.13 65 ALA B N 1
ATOM 1668 C CA . ALA B 1 68 ? 19.649 37.784 6.007 1.00 13.66 65 ALA B CA 1
ATOM 1669 C C . ALA B 1 68 ? 20.088 39.195 6.423 1.00 14.20 65 ALA B C 1
ATOM 1670 O O . ALA B 1 68 ? 20.310 39.459 7.639 1.00 15.27 65 ALA B O 1
ATOM 1672 N N . VAL B 1 69 ? 20.287 40.092 5.455 1.00 12.83 66 VAL B N 1
ATOM 1673 C CA . VAL B 1 69 ? 20.902 41.393 5.744 1.00 16.04 66 VAL B CA 1
ATOM 1674 C C . VAL B 1 69 ? 20.013 42.380 5.019 1.00 17.00 66 VAL B C 1
ATOM 1675 O O . VAL B 1 69 ? 19.662 42.173 3.849 1.00 15.20 66 VAL B O 1
ATOM 1679 N N . ASN B 1 70 ? 19.637 43.431 5.724 1.00 17.88 67 ASN B N 1
ATOM 1680 C CA . ASN B 1 70 ? 18.958 44.533 5.096 1.00 19.08 67 ASN B CA 1
ATOM 1681 C C . ASN B 1 70 ? 19.689 45.827 5.234 1.00 18.21 67 ASN B C 1
ATOM 1682 O O . ASN B 1 70 ? 20.524 45.970 6.084 1.00 16.68 67 ASN B O 1
ATOM 1687 N N . ILE B 1 71 ? 19.376 46.772 4.352 1.00 19.07 68 ILE B N 1
ATOM 1688 C CA . ILE B 1 71 ? 19.981 48.078 4.449 1.00 20.28 68 ILE B CA 1
ATOM 1689 C C . ILE B 1 71 ? 18.908 49.062 4.894 1.00 20.06 68 ILE B C 1
ATOM 1690 O O . ILE B 1 71 ? 17.798 49.016 4.369 1.00 19.70 68 ILE B O 1
ATOM 1695 N N . THR B 1 72 ? 19.271 49.932 5.839 1.00 19.50 69 THR B N 1
ATOM 1696 C CA . THR B 1 72 ? 18.422 51.050 6.353 1.00 20.98 69 THR B CA 1
ATOM 1697 C C . THR B 1 72 ? 19.187 52.368 6.301 1.00 19.62 69 THR B C 1
ATOM 1698 O O . THR B 1 72 ? 20.359 52.436 6.731 1.00 19.09 69 THR B O 1
ATOM 1702 N N . ASP B 1 73 ? 18.500 53.409 5.859 1.00 17.65 70 ASP B N 1
ATOM 1703 C CA . ASP B 1 73 ? 18.994 54.778 5.948 1.00 18.82 70 ASP B CA 1
ATOM 1704 C C . ASP B 1 73 ? 18.949 55.344 7.346 1.00 17.61 70 ASP B C 1
ATOM 1705 O O . ASP B 1 73 ? 17.915 55.304 8.013 1.00 17.89 70 ASP B O 1
ATOM 1710 N N . VAL B 1 74 ? 20.060 55.931 7.746 1.00 17.41 71 VAL B N 1
ATOM 1711 C CA . VAL B 1 74 ? 20.200 56.553 9.033 1.00 15.35 71 VAL B CA 1
ATOM 1712 C C . VAL B 1 74 ? 21.009 57.836 8.814 1.00 16.48 71 VAL B C 1
ATOM 1713 O O . VAL B 1 74 ? 21.554 58.057 7.712 1.00 15.20 71 VAL B O 1
ATOM 1717 N N . VAL B 1 75 ? 21.095 58.681 9.845 1.00 16.48 72 VAL B N 1
ATOM 1718 C CA . VAL B 1 75 ? 21.869 59.922 9.695 1.00 17.06 72 VAL B CA 1
ATOM 1719 C C . VAL B 1 75 ? 22.821 60.047 10.846 1.00 18.60 72 VAL B C 1
ATOM 1720 O O . VAL B 1 75 ? 22.426 59.765 12.001 1.00 17.21 72 VAL B O 1
ATOM 1724 N N . GLY B 1 76 ? 24.076 60.430 10.538 1.00 17.25 73 GLY B N 1
ATOM 1725 C CA . GLY B 1 76 ? 25.088 60.668 11.560 1.00 17.29 73 GLY B CA 1
ATOM 1726 C C . GLY B 1 76 ? 25.196 62.127 11.931 1.00 19.05 73 GLY B C 1
ATOM 1727 O O . GLY B 1 76 ? 25.211 63.008 11.044 1.00 17.34 73 GLY B O 1
ATOM 1728 N N . ILE B 1 77 ? 25.289 62.425 13.253 1.00 18.97 74 ILE B N 1
ATOM 1729 C CA . ILE B 1 77 ? 25.577 63.789 13.611 1.00 20.23 74 ILE B CA 1
ATOM 1730 C C . ILE B 1 77 ? 26.717 63.754 14.629 1.00 19.79 74 ILE B C 1
ATOM 1731 O O . ILE B 1 77 ? 26.940 62.746 15.257 1.00 18.97 74 ILE B O 1
ATOM 1736 N N . SER B 1 78 ? 27.404 64.873 14.762 1.00 19.45 75 SER B N 1
ATOM 1737 C CA . SER B 1 78 ? 28.300 65.143 15.890 1.00 21.88 75 SER B CA 1
ATOM 1738 C C . SER B 1 78 ? 27.757 66.220 16.811 1.00 20.78 75 SER B C 1
ATOM 1739 O O . SER B 1 78 ? 27.176 67.184 16.346 1.00 21.72 75 SER B O 1
ATOM 1742 N N . CYS B 1 79 ? 28.097 66.140 18.099 1.00 21.34 76 CYS B N 1
ATOM 1743 C CA . CYS B 1 79 ? 27.877 67.243 19.032 1.00 20.07 76 CYS B CA 1
ATOM 1744 C C . CYS B 1 79 ? 28.990 67.236 20.087 1.00 17.89 76 CYS B C 1
ATOM 1745 O O . CYS B 1 79 ? 29.686 66.250 20.212 1.00 17.25 76 CYS B O 1
ATOM 1748 N N . PRO B 1 80 ? 29.247 68.371 20.764 1.00 16.90 77 PRO B N 1
ATOM 1749 C CA . PRO B 1 80 ? 30.189 68.341 21.923 1.00 15.96 77 PRO B CA 1
ATOM 1750 C C . PRO B 1 80 ? 29.868 67.243 22.952 1.00 17.37 77 PRO B C 1
ATOM 1751 O O . PRO B 1 80 ? 28.694 66.942 23.191 1.00 16.89 77 PRO B O 1
ATOM 1755 N N . ASN B 1 81 ? 30.905 66.583 23.490 1.00 18.47 78 ASN B N 1
ATOM 1756 C CA . ASN B 1 81 ? 30.734 65.569 24.511 1.00 20.36 78 ASN B CA 1
ATOM 1757 C C . ASN B 1 81 ? 30.595 66.274 25.860 1.00 22.18 78 ASN B C 1
ATOM 1758 O O . ASN B 1 81 ? 31.470 66.169 26.702 1.00 21.48 78 ASN B O 1
ATOM 1763 N N . VAL B 1 82 ? 29.489 66.990 26.074 1.00 23.61 79 VAL B N 1
ATOM 1764 C CA . VAL B 1 82 ? 29.304 67.750 27.339 1.00 24.25 79 VAL B CA 1
ATOM 1765 C C . VAL B 1 82 ? 27.845 67.593 27.723 1.00 24.98 79 VAL B C 1
ATOM 1766 O O . VAL B 1 82 ? 27.007 67.406 26.822 1.00 25.31 79 VAL B O 1
ATOM 1770 N N . PRO B 1 83 ? 27.519 67.616 29.031 1.00 24.59 80 PRO B N 1
ATOM 1771 C CA . PRO B 1 83 ? 26.077 67.505 29.331 1.00 25.00 80 PRO B CA 1
ATOM 1772 C C . PRO B 1 83 ? 25.212 68.565 28.609 1.00 24.22 80 PRO B C 1
ATOM 1773 O O . PRO B 1 83 ? 25.588 69.712 28.505 1.00 24.70 80 PRO B O 1
ATOM 1777 N N . GLY B 1 84 ? 24.044 68.177 28.129 1.00 23.68 81 GLY B N 1
ATOM 1778 C CA . GLY B 1 84 ? 23.137 69.145 27.532 1.00 23.28 81 GLY B CA 1
ATOM 1779 C C . GLY B 1 84 ? 23.352 69.248 26.032 1.00 22.28 81 GLY B C 1
ATOM 1780 O O . GLY B 1 84 ? 22.529 69.796 25.322 1.00 22.55 81 GLY B O 1
ATOM 1781 N N . ALA B 1 85 ? 24.459 68.736 25.524 1.00 21.96 82 ALA B N 1
ATOM 1782 C CA . ALA B 1 85 ? 24.692 68.870 24.045 1.00 21.92 82 ALA B CA 1
ATOM 1783 C C . ALA B 1 85 ? 23.677 68.066 23.226 1.00 20.99 82 ALA B C 1
ATOM 1784 O O . ALA B 1 85 ? 23.038 68.566 22.280 1.00 21.65 82 ALA B O 1
ATOM 1786 N N . LEU B 1 86 ? 23.547 66.800 23.548 1.00 20.09 83 LEU B N 1
ATOM 1787 C CA . LEU B 1 86 ? 22.568 66.003 22.858 1.00 19.21 83 LEU B CA 1
ATOM 1788 C C . LEU B 1 86 ? 21.121 66.546 23.087 1.00 18.63 83 LEU B C 1
ATOM 1789 O O . LEU B 1 86 ? 20.309 66.577 22.141 1.00 18.02 83 LEU B O 1
ATOM 1794 N N . ALA B 1 87 ? 20.825 66.972 24.326 1.00 19.07 84 ALA B N 1
ATOM 1795 C CA . ALA B 1 87 ? 19.482 67.442 24.703 1.00 20.53 84 ALA B CA 1
ATOM 1796 C C . ALA B 1 87 ? 19.054 68.571 23.796 1.00 20.38 84 ALA B C 1
ATOM 1797 O O . ALA B 1 87 ? 17.891 68.668 23.401 1.00 22.04 84 ALA B O 1
ATOM 1799 N N . LYS B 1 88 ? 20.024 69.390 23.452 1.00 21.06 85 LYS B N 1
ATOM 1800 C CA . LYS B 1 88 ? 19.837 70.596 22.638 1.00 23.33 85 LYS B CA 1
ATOM 1801 C C . LYS B 1 88 ? 19.442 70.169 21.203 1.00 21.59 85 LYS B C 1
ATOM 1802 O O . LYS B 1 88 ? 18.454 70.637 20.666 1.00 21.56 85 LYS B O 1
ATOM 1808 N N . VAL B 1 89 ? 20.146 69.204 20.641 1.00 21.73 86 VAL B N 1
ATOM 1809 C CA . VAL B 1 89 ? 19.732 68.580 19.369 1.00 21.46 86 VAL B CA 1
ATOM 1810 C C . VAL B 1 89 ? 18.345 67.951 19.418 1.00 21.22 86 VAL B C 1
ATOM 1811 O O . VAL B 1 89 ? 17.509 68.241 18.572 1.00 21.91 86 VAL B O 1
ATOM 1815 N N . LEU B 1 90 ? 18.068 67.135 20.436 1.00 21.34 87 LEU B N 1
ATOM 1816 C CA . LEU B 1 90 ? 16.759 66.459 20.555 1.00 20.37 87 LEU B CA 1
ATOM 1817 C C . LEU B 1 90 ? 15.563 67.439 20.673 1.00 19.43 87 LEU B C 1
ATOM 1818 O O . LEU B 1 90 ? 14.493 67.191 20.116 1.00 17.60 87 LEU B O 1
ATOM 1823 N N . GLY B 1 91 ? 15.772 68.547 21.384 1.00 18.33 88 GLY B N 1
ATOM 1824 C CA . GLY B 1 91 ? 14.762 69.602 21.473 1.00 18.98 88 GLY B CA 1
ATOM 1825 C C . GLY B 1 91 ? 14.487 70.290 20.131 1.00 18.48 88 GLY B C 1
ATOM 1826 O O . GLY B 1 91 ? 13.360 70.593 19.853 1.00 18.40 88 GLY B O 1
ATOM 1827 N N . PHE B 1 92 ? 15.498 70.517 19.289 1.00 18.59 89 PHE B N 1
ATOM 1828 C CA . PHE B 1 92 ? 15.222 71.026 17.932 1.00 19.91 89 PHE B CA 1
ATOM 1829 C C . PHE B 1 92 ? 14.239 70.048 17.255 1.00 19.14 89 PHE B C 1
ATOM 1830 O O . PHE B 1 92 ? 13.279 70.472 16.657 1.00 19.76 89 PHE B O 1
ATOM 1838 N N . LEU B 1 93 ? 14.488 68.756 17.360 1.00 17.14 90 LEU B N 1
ATOM 1839 C CA . LEU B 1 93 ? 13.723 67.775 16.591 1.00 17.79 90 LEU B CA 1
ATOM 1840 C C . LEU B 1 93 ? 12.335 67.644 17.159 1.00 17.95 90 LEU B C 1
ATOM 1841 O O . LEU B 1 93 ? 11.371 67.709 16.410 1.00 16.36 90 LEU B O 1
ATOM 1846 N N . SER B 1 94 ? 12.239 67.508 18.485 1.00 17.88 91 SER B N 1
ATOM 1847 C CA . SER B 1 94 ? 10.941 67.296 19.098 1.00 20.53 91 SER B CA 1
ATOM 1848 C C . SER B 1 94 ? 10.036 68.552 19.072 1.00 21.03 91 SER B C 1
ATOM 1849 O O . SER B 1 94 ? 8.808 68.421 19.015 1.00 22.73 91 SER B O 1
ATOM 1852 N N . ALA B 1 95 ? 10.611 69.759 18.965 1.00 21.27 92 ALA B N 1
ATOM 1853 C CA . ALA B 1 95 ? 9.803 70.977 18.774 1.00 21.00 92 ALA B CA 1
ATOM 1854 C C . ALA B 1 95 ? 9.208 71.103 17.380 1.00 21.51 92 ALA B C 1
ATOM 1855 O O . ALA B 1 95 ? 8.222 71.832 17.185 1.00 20.79 92 ALA B O 1
ATOM 1857 N N . GLU B 1 96 ? 9.807 70.424 16.401 1.00 22.03 93 GLU B N 1
ATOM 1858 C CA . GLU B 1 96 ? 9.251 70.400 15.047 1.00 22.52 93 GLU B CA 1
ATOM 1859 C C . GLU B 1 96 ? 8.533 69.090 14.821 1.00 22.37 93 GLU B C 1
ATOM 1860 O O . GLU B 1 96 ? 8.266 68.706 13.690 1.00 22.70 93 GLU B O 1
ATOM 1866 N N . GLY B 1 97 ? 8.251 68.400 15.905 1.00 22.54 94 GLY B N 1
ATOM 1867 C CA . GLY B 1 97 ? 7.517 67.142 15.856 1.00 23.34 94 GLY B CA 1
ATOM 1868 C C . GLY B 1 97 ? 8.238 66.054 15.070 1.00 23.54 94 GLY B C 1
ATOM 1869 O O . GLY B 1 97 ? 7.587 65.279 14.391 1.00 23.02 94 GLY B O 1
ATOM 1870 N N . VAL B 1 98 ? 9.568 65.982 15.168 1.00 22.81 95 VAL B N 1
ATOM 1871 C CA . VAL B 1 98 ? 10.288 64.891 14.534 1.00 23.85 95 VAL B CA 1
ATOM 1872 C C . VAL B 1 98 ? 10.577 63.793 15.505 1.00 24.36 95 VA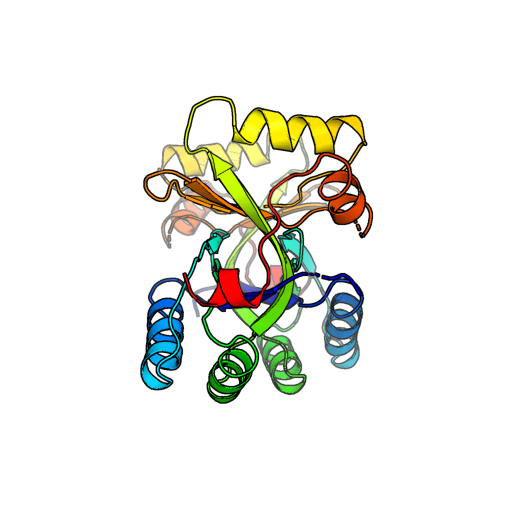L B C 1
ATOM 1873 O O . VAL B 1 98 ? 11.378 63.983 16.370 1.00 24.79 95 VAL B O 1
ATOM 1877 N N . PHE B 1 99 ? 9.973 62.623 15.299 1.00 25.43 96 PHE B N 1
ATOM 1878 C CA . PHE B 1 99 ? 10.158 61.470 16.188 1.00 26.37 96 PHE B CA 1
ATOM 1879 C C . PHE B 1 99 ? 11.430 60.675 15.876 1.00 24.55 96 PHE B C 1
ATOM 1880 O O . PHE B 1 99 ? 11.807 60.491 14.703 1.00 25.49 96 PHE B O 1
ATOM 1888 N N . ILE B 1 100 ? 12.078 60.197 16.923 1.00 23.54 97 ILE B N 1
ATOM 1889 C CA . ILE B 1 100 ? 13.236 59.304 16.828 1.00 22.62 97 ILE B CA 1
ATOM 1890 C C . ILE B 1 100 ? 12.739 57.883 17.015 1.00 21.54 97 ILE B C 1
ATOM 1891 O O . ILE B 1 100 ? 12.070 57.597 18.017 1.00 19.43 97 ILE B O 1
ATOM 1896 N N . GLU B 1 101 ? 12.998 57.015 16.038 1.00 18.97 98 GLU B N 1
ATOM 1897 C CA . GLU B 1 101 ? 12.652 55.598 16.183 1.00 19.31 98 GLU B CA 1
ATOM 1898 C C . GLU B 1 101 ? 13.724 54.936 17.059 1.00 20.06 98 GLU B C 1
ATOM 1899 O O . GLU B 1 101 ? 13.405 54.305 18.069 1.00 19.67 98 GLU B O 1
ATOM 1905 N N . TYR B 1 102 ? 14.995 55.088 16.673 1.00 18.43 99 TYR B N 1
ATOM 1906 C CA . TYR B 1 102 ? 16.088 54.664 17.490 1.00 18.44 99 TYR B CA 1
ATOM 1907 C C . TYR B 1 102 ? 17.306 55.470 17.213 1.00 19.28 99 TYR B C 1
ATOM 1908 O O . TYR B 1 102 ? 17.385 56.185 16.231 1.00 16.89 99 TYR B O 1
ATOM 1925 N N . TYR B 1 104 ? 21.827 55.497 18.421 1.00 19.45 101 TYR B N 1
ATOM 1926 C CA . TYR B 1 104 ? 22.891 54.932 19.215 1.00 20.95 101 TYR B CA 1
ATOM 1927 C C . TYR B 1 104 ? 24.034 55.910 19.071 1.00 23.30 101 TYR B C 1
ATOM 1928 O O . TYR B 1 104 ? 24.211 56.569 18.016 1.00 19.83 101 TYR B O 1
ATOM 1937 N N . SER B 1 105 ? 24.769 56.049 20.173 1.00 26.52 102 SER B N 1
ATOM 1938 C CA . SER B 1 105 ? 25.841 57.063 20.316 1.00 28.09 102 SER B CA 1
ATOM 1939 C C . SER B 1 105 ? 26.824 56.645 21.396 1.00 26.79 102 SER B C 1
ATOM 1940 O O . SER B 1 105 ? 26.489 55.872 22.249 1.00 25.24 102 SER B O 1
ATOM 1943 N N . PHE B 1 106 ? 28.057 57.107 21.271 1.00 27.02 103 PHE B N 1
ATOM 1944 C CA . PHE B 1 106 ? 29.114 56.952 22.275 1.00 26.55 103 PHE B CA 1
ATOM 1945 C C . PHE B 1 106 ? 29.820 58.277 22.233 1.00 26.64 103 PHE B C 1
ATOM 1946 O O . PHE B 1 106 ? 29.921 58.911 21.141 1.00 24.80 103 PHE B O 1
ATOM 1954 N N . ALA B 1 107 ? 30.361 58.613 23.400 1.00 27.18 104 ALA B N 1
ATOM 1955 C CA . ALA B 1 107 ? 31.187 59.768 23.606 1.00 29.08 104 ALA B CA 1
ATOM 1956 C C . ALA B 1 107 ? 32.483 59.340 22.970 1.00 28.94 104 ALA B C 1
ATOM 1957 O O . ALA B 1 107 ? 32.928 58.227 23.185 1.00 30.86 104 ALA B O 1
ATOM 1959 N N . ASN B 1 108 ? 33.067 60.208 22.170 1.00 28.41 105 ASN B N 1
ATOM 1960 C CA A ASN B 1 108 ? 34.332 59.923 21.530 0.50 27.90 105 ASN B CA 1
ATOM 1961 C CA B ASN B 1 108 ? 34.379 59.940 21.556 0.50 28.25 105 ASN B CA 1
ATOM 1962 C C . ASN B 1 108 ? 35.320 61.085 21.862 1.00 28.08 105 ASN B C 1
ATOM 1963 O O . ASN B 1 108 ? 35.548 62.002 21.056 1.00 27.98 105 ASN B O 1
ATOM 1972 N N . ASN B 1 109 ? 35.862 61.050 23.072 1.00 28.46 106 ASN B N 1
ATOM 1973 C CA . ASN B 1 109 ? 36.755 62.090 23.556 1.00 29.06 106 ASN B CA 1
ATOM 1974 C C . ASN B 1 109 ? 36.062 63.463 23.630 1.00 29.14 106 ASN B C 1
ATOM 1975 O O . ASN B 1 109 ? 35.411 63.763 24.651 1.00 29.98 106 ASN B O 1
ATOM 1980 N N . ASN B 1 110 ? 36.187 64.284 22.580 1.00 27.31 107 ASN B N 1
ATOM 1981 C CA . ASN B 1 110 ? 35.700 65.664 22.626 1.00 26.67 107 ASN B CA 1
ATOM 1982 C C . ASN B 1 110 ? 34.302 65.844 21.989 1.00 26.18 107 ASN B C 1
ATOM 1983 O O . ASN B 1 110 ? 33.626 66.854 22.215 1.00 26.09 107 ASN B O 1
ATOM 1988 N N . VAL B 1 111 ? 33.905 64.895 21.146 1.00 24.84 108 VAL B N 1
ATOM 1989 C CA . VAL B 1 111 ? 32.603 64.907 20.480 1.00 24.51 108 VAL B CA 1
ATOM 1990 C C . VAL B 1 111 ? 31.842 63.645 20.875 1.00 24.50 108 VAL B C 1
ATOM 1991 O O . VAL B 1 111 ? 32.459 62.661 21.371 1.00 24.03 108 VAL B O 1
ATOM 1995 N N . ALA B 1 112 ? 30.524 63.669 20.704 1.00 22.87 109 ALA B N 1
ATOM 1996 C CA . ALA B 1 112 ? 29.784 62.424 20.628 1.00 22.85 109 ALA B CA 1
ATOM 1997 C C . ALA B 1 112 ? 29.371 62.237 19.146 1.00 22.17 109 ALA B C 1
ATOM 1998 O O . ALA B 1 112 ? 29.115 63.208 18.434 1.00 20.42 109 ALA B O 1
ATOM 2000 N N . ASN B 1 113 ? 29.422 61.007 18.672 1.00 22.87 110 ASN B N 1
ATOM 2001 C CA . ASN B 1 113 ? 28.843 60.648 17.327 1.00 23.56 110 ASN B CA 1
ATOM 2002 C C . ASN B 1 113 ? 27.611 59.870 17.592 1.00 23.04 110 ASN B C 1
ATOM 2003 O O . ASN B 1 113 ? 27.588 59.000 18.486 1.00 25.38 110 ASN B O 1
ATOM 2008 N N . VAL B 1 114 ? 26.555 60.270 16.908 1.00 21.63 111 VAL B N 1
ATOM 2009 C CA . VAL B 1 114 ? 25.216 59.731 17.164 1.00 20.74 111 VAL B CA 1
ATOM 2010 C C . VAL B 1 114 ? 24.665 59.291 15.814 1.00 18.83 111 VAL B C 1
ATOM 2011 O O . VAL B 1 114 ? 24.656 60.083 14.859 1.00 19.25 111 VAL B O 1
ATOM 2015 N N . VAL B 1 115 ? 24.201 58.062 15.777 1.00 18.17 112 VAL B N 1
ATOM 2016 C CA . VAL B 1 115 ? 23.472 57.544 14.630 1.00 17.71 112 VAL B CA 1
ATOM 2017 C C . VAL B 1 115 ? 21.959 57.596 14.932 1.00 17.93 112 VAL B C 1
ATOM 2018 O O . VAL B 1 115 ? 21.526 57.065 15.921 1.00 14.53 112 VAL B O 1
ATOM 2022 N N . ILE B 1 116 ? 21.193 58.249 14.064 1.00 16.53 113 ILE B N 1
ATOM 2023 C CA . ILE B 1 116 ? 19.773 58.482 14.267 1.00 17.91 113 ILE B CA 1
ATOM 2024 C C . ILE B 1 116 ? 18.988 57.851 13.152 1.00 15.84 113 ILE B C 1
ATOM 2025 O O . ILE B 1 116 ? 19.337 57.968 11.959 1.00 14.68 113 ILE B O 1
ATOM 2030 N N . ARG B 1 117 ? 17.898 57.210 13.551 1.00 13.85 114 ARG B N 1
ATOM 2031 C CA . ARG B 1 117 ? 16.912 56.754 12.593 1.00 15.65 114 ARG B CA 1
ATOM 2032 C C . ARG B 1 117 ? 15.618 57.476 12.981 1.00 14.58 114 ARG B C 1
ATOM 2033 O O . ARG B 1 117 ? 14.955 57.112 13.979 1.00 15.58 114 ARG B O 1
ATOM 2041 N N . PRO B 1 118 ? 15.285 58.545 12.254 1.00 15.23 115 PRO B N 1
ATOM 2042 C CA . PRO B 1 118 ? 14.085 59.285 12.636 1.00 15.88 115 PRO B CA 1
ATOM 2043 C C . PRO B 1 118 ? 12.844 58.672 11.992 1.00 17.61 115 PRO B C 1
ATOM 2044 O O . PRO B 1 118 ? 12.966 57.811 11.124 1.00 17.73 115 PRO B O 1
ATOM 2048 N N . SER B 1 119 ? 11.651 59.071 12.438 1.00 18.82 116 SER B N 1
ATOM 2049 C CA . SER B 1 119 ? 10.424 58.583 11.790 1.00 21.96 116 SER B CA 1
ATOM 2050 C C . SER B 1 119 ? 10.229 59.181 10.373 1.00 20.85 116 SER B C 1
ATOM 2051 O O . SER B 1 119 ? 9.651 58.565 9.475 1.00 21.06 116 SER B O 1
ATOM 2054 N N . ASN B 1 120 ? 10.755 60.386 10.143 1.00 19.40 117 ASN B N 1
ATOM 2055 C CA . ASN B 1 120 ? 10.623 61.002 8.805 1.00 17.20 117 ASN B CA 1
ATOM 2056 C C . ASN B 1 120 ? 11.992 61.614 8.464 1.00 15.09 117 ASN B C 1
ATOM 2057 O O . ASN B 1 120 ? 12.396 62.605 9.077 1.00 11.27 117 ASN B O 1
ATOM 2070 N N . ASP B 1 122 ? 13.246 63.069 5.727 1.00 12.41 119 ASP B N 1
ATOM 2071 C CA . ASP B 1 122 ? 13.158 64.359 5.035 1.00 12.90 119 ASP B CA 1
ATOM 2072 C C . ASP B 1 122 ? 13.021 65.476 6.031 1.00 13.18 119 ASP B C 1
ATOM 2073 O O . ASP B 1 122 ? 13.777 66.420 5.977 1.00 11.04 119 ASP B O 1
ATOM 2078 N N . LYS B 1 123 ? 12.073 65.327 6.976 1.00 13.42 120 LYS B N 1
ATOM 2079 C CA . LYS B 1 123 ? 11.797 66.388 7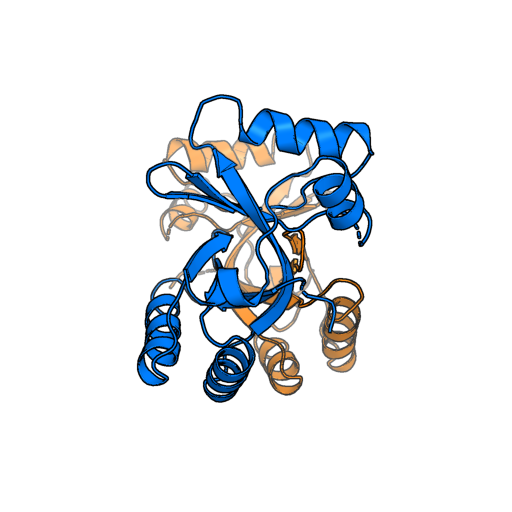.920 1.00 13.31 120 LYS B CA 1
ATOM 2080 C C . LYS B 1 123 ? 12.922 66.485 8.925 1.00 13.50 120 LYS B C 1
ATOM 2081 O O . LYS B 1 123 ? 13.292 67.571 9.325 1.00 12.94 120 LYS B O 1
ATOM 2087 N N . CYS B 1 124 ? 13.433 65.333 9.372 1.00 13.64 121 CYS B N 1
ATOM 2088 C CA . CYS B 1 124 ? 14.621 65.297 10.206 1.00 14.62 121 CYS B CA 1
ATOM 2089 C C . CYS B 1 124 ? 15.829 66.095 9.648 1.00 15.64 121 CYS B C 1
ATOM 2090 O O . CYS B 1 124 ? 16.446 66.948 10.368 1.00 14.74 121 CYS B O 1
ATOM 2093 N N . ILE B 1 125 ? 16.171 65.817 8.380 1.00 14.43 122 ILE B N 1
ATOM 2094 C CA . ILE B 1 125 ? 17.321 66.450 7.756 1.00 15.99 122 ILE B CA 1
ATOM 2095 C C . ILE B 1 125 ? 17.116 67.982 7.638 1.00 17.02 122 ILE B C 1
ATOM 2096 O O . ILE B 1 125 ? 18.032 68.757 7.954 1.00 15.56 122 ILE B O 1
ATOM 2101 N N . GLU B 1 126 ? 15.926 68.398 7.173 1.00 16.64 123 GLU B N 1
ATOM 2102 C CA . GLU B 1 126 ? 15.543 69.774 7.127 1.00 19.39 123 GLU B CA 1
ATOM 2103 C C . GLU B 1 126 ? 15.756 70.498 8.461 1.00 17.72 123 GLU B C 1
ATOM 2104 O O . GLU B 1 126 ? 16.298 71.584 8.464 1.00 16.25 123 GLU B O 1
ATOM 2110 N N . VAL B 1 127 ? 15.297 69.913 9.563 1.00 16.87 124 VAL B N 1
ATOM 2111 C CA . VAL B 1 127 ? 15.386 70.574 10.840 1.00 17.27 124 VAL B CA 1
ATOM 2112 C C . VAL B 1 127 ? 16.862 70.645 11.312 1.00 18.61 124 VAL B C 1
ATOM 2113 O O . VAL B 1 127 ? 17.298 71.660 11.795 1.00 17.53 124 VAL B O 1
ATOM 2117 N N . LEU B 1 128 ? 17.620 69.571 11.128 1.00 19.37 125 LEU B N 1
ATOM 2118 C CA . LEU B 1 128 ? 19.031 69.560 11.475 1.00 19.43 125 LEU B CA 1
ATOM 2119 C C . LEU B 1 128 ? 19.876 70.586 10.688 1.00 20.10 125 LEU B C 1
ATOM 2120 O O . LEU B 1 128 ? 20.733 71.234 11.273 1.00 18.26 125 LEU B O 1
ATOM 2125 N N . LYS B 1 129 ? 19.656 70.709 9.373 1.00 21.35 126 LYS B N 1
ATOM 2126 C CA A LYS B 1 129 ? 20.333 71.704 8.515 0.50 22.14 126 LYS B CA 1
ATOM 2127 C CA B LYS B 1 129 ? 20.407 71.703 8.581 0.50 21.86 126 LYS B CA 1
ATOM 2128 C C . LYS B 1 129 ? 20.013 73.123 9.000 1.00 22.93 126 LYS B C 1
ATOM 2129 O O . LYS B 1 129 ? 20.879 73.995 9.167 1.00 23.48 126 LYS B O 1
ATOM 2140 N N . GLU B 1 130 ? 18.726 73.343 9.227 1.00 23.35 127 GLU B N 1
ATOM 2141 C CA . GLU B 1 130 ? 18.202 74.620 9.605 1.00 23.90 127 GLU B CA 1
ATOM 2142 C C . GLU B 1 130 ? 18.766 75.091 10.940 1.00 23.69 127 GLU B C 1
ATOM 2143 O O . GLU B 1 130 ? 19.150 76.261 11.082 1.00 24.12 127 GLU B O 1
ATOM 2149 N N . LYS B 1 131 ? 18.816 74.192 11.921 1.00 22.68 128 LYS B N 1
ATOM 2150 C CA . LYS B 1 131 ? 19.259 74.527 13.233 1.00 21.93 128 LYS B CA 1
ATOM 2151 C C . LYS B 1 131 ? 20.775 74.316 13.316 1.00 21.96 128 LYS B C 1
ATOM 2152 O O . LYS B 1 131 ? 21.347 74.341 14.425 1.00 20.26 128 LYS B O 1
ATOM 2158 N N . LYS B 1 132 ? 21.401 73.999 12.174 1.00 20.76 129 LYS B N 1
ATOM 2159 C CA . LYS B 1 132 ? 22.884 73.991 12.062 1.00 21.15 129 LYS B CA 1
ATOM 2160 C C . LYS B 1 132 ? 23.603 72.893 12.878 1.00 21.20 129 LYS B C 1
ATOM 2161 O O . LYS B 1 132 ? 24.766 73.045 13.301 1.00 21.24 129 LYS B O 1
ATOM 2167 N N . VAL B 1 133 ? 22.908 71.786 13.100 1.00 19.52 130 VAL B N 1
ATOM 2168 C CA . VAL B 1 133 ? 23.533 70.651 13.732 1.00 18.41 130 VAL B CA 1
ATOM 2169 C C . VAL B 1 133 ? 24.680 70.113 12.828 1.00 19.77 130 VAL B C 1
ATOM 2170 O O . VAL B 1 133 ? 24.543 70.115 11.598 1.00 18.70 130 VAL B O 1
ATOM 2174 N N . ASP B 1 134 ? 25.777 69.595 13.418 1.00 20.15 131 ASP B N 1
ATOM 2175 C CA A ASP B 1 134 ? 26.874 69.045 12.579 0.50 20.10 131 ASP B CA 1
ATOM 2176 C CA B ASP B 1 134 ? 26.884 69.064 12.642 0.50 19.58 131 ASP B CA 1
ATOM 2177 C C . ASP B 1 134 ? 26.506 67.697 12.016 1.00 19.33 131 ASP B C 1
ATOM 2178 O O . ASP B 1 134 ? 26.643 66.675 12.643 1.00 20.38 131 ASP B O 1
ATOM 2187 N N . LEU B 1 135 ? 26.069 67.698 10.774 1.00 19.80 132 LEU B N 1
ATOM 2188 C CA . LEU B 1 135 ? 25.683 66.452 10.113 1.00 20.86 132 LEU B CA 1
ATOM 2189 C C . LEU B 1 135 ? 26.921 65.747 9.618 1.00 21.11 132 LEU B C 1
ATOM 2190 O O . LEU B 1 135 ? 27.789 66.409 9.104 1.00 21.03 132 LEU B O 1
ATOM 2195 N N . LEU B 1 136 ? 27.020 64.416 9.740 1.00 19.66 133 LEU B N 1
ATOM 2196 C CA . LEU B 1 136 ? 28.194 63.729 9.107 1.00 18.04 133 LEU B CA 1
ATOM 2197 C C . LEU B 1 136 ? 27.934 63.333 7.661 1.00 17.67 133 LEU B C 1
ATOM 2198 O O . LEU B 1 136 ? 26.856 62.842 7.357 1.00 18.95 133 LEU B O 1
ATOM 2203 N N . ALA B 1 137 ? 28.911 63.515 6.765 1.00 15.64 134 ALA B N 1
ATOM 2204 C CA . ALA B 1 137 ? 28.859 62.826 5.505 1.00 16.46 134 ALA B CA 1
ATOM 2205 C C . ALA B 1 137 ? 28.924 61.308 5.779 1.00 16.73 134 ALA B C 1
ATOM 2206 O O . ALA B 1 137 ? 29.574 60.859 6.755 1.00 14.33 134 ALA B O 1
ATOM 2208 N N . ALA B 1 138 ? 28.225 60.520 4.946 1.00 16.42 135 ALA B N 1
ATOM 2209 C CA . ALA B 1 138 ? 28.228 59.036 5.097 1.00 16.51 135 ALA B CA 1
ATOM 2210 C C . ALA B 1 138 ? 29.662 58.486 5.163 1.00 17.83 135 ALA B C 1
ATOM 2211 O O . ALA B 1 138 ? 30.006 57.634 6.015 1.00 18.81 135 ALA B O 1
ATOM 2213 N N . SER B 1 139 ? 30.523 59.040 4.321 1.00 18.07 136 SER B N 1
ATOM 2214 C CA . SER B 1 139 ? 31.861 58.561 4.218 1.00 21.37 136 SER B CA 1
ATOM 2215 C C . SER B 1 139 ? 32.688 58.917 5.446 1.00 22.12 136 SER B C 1
ATOM 2216 O O . SER B 1 139 ? 33.553 58.160 5.824 1.00 24.02 136 SER B O 1
ATOM 2219 N N . ASP B 1 140 ? 32.362 60.006 6.136 1.00 24.42 137 ASP B N 1
ATOM 2220 C CA . ASP B 1 140 ? 32.905 60.255 7.485 1.00 23.79 137 ASP B CA 1
ATOM 2221 C C . ASP B 1 140 ? 32.388 59.318 8.577 1.00 24.69 137 ASP B C 1
ATOM 2222 O O . ASP B 1 140 ? 33.108 58.986 9.573 1.00 25.39 137 ASP B O 1
ATOM 2227 N N . LEU B 1 141 ? 31.137 58.890 8.463 1.00 23.32 138 LEU B N 1
ATOM 2228 C CA . LEU B 1 141 ? 30.621 57.892 9.429 1.00 20.95 138 LEU B CA 1
ATOM 2229 C C . LEU B 1 141 ? 31.320 56.548 9.221 1.00 20.18 138 LEU B C 1
ATOM 2230 O O . LEU B 1 141 ? 31.693 55.829 10.188 1.00 19.03 138 LEU B O 1
ATOM 2235 N N . TYR B 1 142 ? 31.471 56.180 7.944 1.00 18.76 139 TYR B N 1
ATOM 2236 C CA . TYR B 1 142 ? 32.194 54.970 7.549 1.00 19.00 139 TYR B CA 1
ATOM 2237 C C . TYR B 1 142 ? 33.674 54.922 7.969 1.00 20.25 139 TYR B C 1
ATOM 2238 O O . TYR B 1 142 ? 34.201 53.834 8.135 1.00 22.47 139 TYR B O 1
ATOM 2247 N N . LYS B 1 143 ? 34.353 56.049 8.124 1.00 21.38 140 LYS B N 1
ATOM 2248 C CA . LYS B 1 143 ? 35.787 55.977 8.467 1.00 23.95 140 LYS B CA 1
ATOM 2249 C C . LYS B 1 143 ? 36.121 56.159 9.975 1.00 24.01 140 LYS B C 1
ATOM 2250 O O . LYS B 1 143 ? 37.281 56.260 10.350 1.00 24.29 140 LYS B O 1
ATOM 2256 N N . LEU B 1 144 ? 35.126 56.230 10.837 1.00 24.96 141 LEU B N 1
ATOM 2257 C CA . LEU B 1 144 ? 35.380 56.194 12.283 1.00 26.71 141 LEU B CA 1
ATOM 2258 C C . LEU B 1 144 ? 36.353 55.095 12.811 1.00 27.25 141 LEU B C 1
ATOM 2259 O O . LEU B 1 144 ? 37.130 55.453 13.721 1.00 28.01 141 LEU B O 1
#

B-factor: mean 23.74, std 6.71, range [2.93, 55.14]

Sequence (282 aa):
SNAVAKQLSIFLENKSGRLTEVTEVLAKENINLSALCIAEENADFFGILRGIVSDPDKAYKALKDNHFAVNITDVVGISCPNVPGALAKVLGFLSAEGVFFIEEYYSFANNNNVANVVIRPSNDKCIEVLKEKKVDDLLAASDLYKLSNAVAKQLSIFLENKSGRLTEVTEVLAKENINLSALCCIAENADFGILRGIVSDPDKKAYKALKDNHFAVNITDVVGISCPNVPGALAKVLGFLSAEGVFIEYYSFANNNNVANVVIRPSNDKCIEVLKKEKKVDDLLAASDLYKL

InterPro domains:
  IPR002912 ACT domain [PS51671] (71-141)
  IPR045739 ACT domain pair [PF19571] (1-140)
  IPR045739 ACT domain pair [PTHR40099] (2-141)
  IPR045865 ACT-like domain [SSF55021] (2-68)
  IPR045865 ACT-like domain [SSF55021] (71-140)